Protein AF-A0A932J0G6-F1 (afdb_monomer)

Structure (mmCIF, N/CA/C/O backbone):
data_AF-A0A932J0G6-F1
#
_entry.id   AF-A0A932J0G6-F1
#
loop_
_atom_site.group_PDB
_atom_site.id
_atom_site.type_symbol
_atom_site.label_atom_id
_atom_site.label_alt_id
_atom_site.label_comp_id
_atom_site.label_asym_id
_atom_site.label_entity_id
_atom_site.label_seq_id
_atom_site.pdbx_PDB_ins_code
_atom_site.Cartn_x
_atom_site.Cartn_y
_atom_site.Cartn_z
_atom_site.occupancy
_atom_site.B_iso_or_equiv
_atom_site.auth_seq_id
_atom_site.auth_comp_id
_atom_site.auth_asym_id
_atom_site.auth_atom_id
_atom_site.pdbx_PDB_model_num
ATOM 1 N N . ASN A 1 1 ? 20.865 -21.566 -15.057 1.00 28.52 1 ASN A N 1
ATOM 2 C CA . ASN A 1 1 ? 19.798 -20.639 -15.490 1.00 28.52 1 ASN A CA 1
ATOM 3 C C . ASN A 1 1 ? 19.884 -19.339 -14.712 1.00 28.52 1 ASN A C 1
ATOM 5 O O . ASN A 1 1 ? 19.519 -19.304 -13.548 1.00 28.52 1 ASN A O 1
ATOM 9 N N . SER A 1 2 ? 20.457 -18.295 -15.312 1.00 33.00 2 SER A N 1
ATOM 10 C CA . SER A 1 2 ? 20.460 -16.947 -14.732 1.00 33.00 2 SER A CA 1
ATOM 11 C C . SER A 1 2 ? 19.052 -16.361 -14.805 1.00 33.00 2 SER A C 1
ATOM 13 O O . SER A 1 2 ? 18.468 -16.363 -15.887 1.00 33.00 2 SER A O 1
ATOM 15 N N . LEU A 1 3 ? 18.530 -15.855 -13.687 1.00 34.81 3 LEU A N 1
ATOM 16 C CA . LEU A 1 3 ? 17.245 -15.158 -13.655 1.00 34.81 3 LEU A CA 1
ATOM 17 C C . LEU A 1 3 ? 17.264 -13.967 -14.638 1.00 34.81 3 LEU A C 1
ATOM 19 O O . LEU A 1 3 ? 18.275 -13.257 -14.706 1.00 34.81 3 LEU A O 1
ATOM 23 N N . PRO A 1 4 ? 16.177 -13.727 -15.392 1.00 35.16 4 PRO A N 1
ATOM 24 C CA . PRO A 1 4 ? 16.157 -12.772 -16.501 1.00 35.16 4 PRO A CA 1
ATOM 25 C C . PRO A 1 4 ? 16.355 -11.304 -16.088 1.00 35.16 4 PRO A C 1
ATOM 27 O O . PRO A 1 4 ? 16.581 -10.477 -16.958 1.00 35.16 4 PRO A O 1
ATOM 30 N N . PHE A 1 5 ? 16.329 -10.971 -14.793 1.00 43.34 5 PHE A N 1
ATOM 31 C CA . PHE A 1 5 ? 16.392 -9.600 -14.255 1.00 43.34 5 PHE A CA 1
ATOM 32 C C . PHE A 1 5 ? 17.679 -9.272 -13.478 1.00 43.34 5 PHE A C 1
ATOM 34 O O . PHE A 1 5 ? 17.826 -8.154 -12.991 1.00 43.34 5 PHE A O 1
ATOM 41 N N . ILE A 1 6 ? 18.651 -10.191 -13.389 1.00 39.22 6 ILE A N 1
ATOM 42 C CA . ILE A 1 6 ? 19.925 -9.961 -12.667 1.00 39.22 6 ILE A CA 1
ATOM 43 C C . ILE A 1 6 ? 20.673 -8.711 -13.172 1.00 39.22 6 ILE A C 1
ATOM 45 O O . ILE A 1 6 ? 21.399 -8.074 -12.412 1.00 39.22 6 ILE A O 1
ATOM 49 N N . GLY A 1 7 ? 20.477 -8.331 -14.438 1.00 41.06 7 GLY A N 1
ATOM 50 C CA . GLY A 1 7 ? 21.083 -7.137 -15.028 1.00 41.06 7 GLY A CA 1
ATOM 51 C C . GLY A 1 7 ? 20.452 -5.802 -14.613 1.00 41.06 7 GLY A C 1
ATOM 52 O O . GLY A 1 7 ? 21.099 -4.780 -14.801 1.00 41.06 7 GLY A O 1
ATOM 53 N N . PHE A 1 8 ? 19.234 -5.783 -14.058 1.00 37.06 8 PHE A N 1
ATOM 54 C CA . PHE A 1 8 ? 18.503 -4.538 -13.767 1.00 37.06 8 PHE A CA 1
ATOM 55 C C . PHE A 1 8 ? 18.903 -3.859 -12.451 1.00 37.06 8 PHE A C 1
ATOM 57 O O . PHE A 1 8 ? 18.682 -2.661 -12.309 1.00 37.06 8 PHE A O 1
ATOM 64 N N . PHE A 1 9 ? 19.506 -4.592 -11.508 1.00 43.59 9 PHE A N 1
ATOM 65 C CA . PHE A 1 9 ? 19.738 -4.096 -10.146 1.00 43.59 9 PHE A CA 1
ATOM 66 C C . PHE A 1 9 ? 21.197 -4.155 -9.628 1.00 43.59 9 PHE A C 1
ATOM 68 O O . PHE A 1 9 ? 21.414 -4.604 -8.502 1.00 43.59 9 PHE A O 1
ATOM 75 N N . PRO A 1 10 ? 22.255 -3.716 -10.344 1.00 39.25 10 PRO A N 1
ATOM 76 C CA . PRO A 1 10 ? 23.550 -3.507 -9.691 1.00 39.25 10 PRO A CA 1
ATOM 77 C C . PRO A 1 10 ? 23.538 -2.284 -8.757 1.00 39.25 10 PRO A C 1
ATOM 79 O O . PRO A 1 10 ? 22.791 -1.334 -8.945 1.00 39.25 10 PRO A O 1
ATOM 82 N N . ARG A 1 11 ? 24.413 -2.306 -7.742 1.00 36.72 11 ARG A N 1
ATOM 83 C CA . ARG A 1 11 ? 24.512 -1.371 -6.594 1.00 36.72 11 ARG A CA 1
ATOM 84 C C . ARG A 1 11 ? 24.872 0.091 -6.908 1.00 36.72 11 ARG A C 1
ATOM 86 O O . ARG A 1 11 ? 25.105 0.868 -5.998 1.00 36.72 11 ARG A O 1
ATOM 93 N N . ASN A 1 12 ? 24.941 0.438 -8.175 1.00 35.28 12 ASN A N 1
ATOM 94 C CA . ASN A 1 12 ? 25.208 1.757 -8.726 1.00 35.28 12 ASN A CA 1
ATOM 95 C C . ASN A 1 12 ? 24.360 1.816 -10.008 1.00 35.28 12 ASN A C 1
ATOM 97 O O . ASN A 1 12 ? 23.960 0.762 -10.491 1.00 35.28 12 ASN A O 1
ATOM 101 N N . LEU A 1 13 ? 24.120 2.979 -10.614 1.00 36.94 13 LEU A N 1
ATOM 102 C CA . LEU A 1 13 ? 23.586 3.113 -11.988 1.00 36.94 13 LEU A CA 1
ATOM 103 C C . LEU A 1 13 ? 24.550 2.508 -13.046 1.00 36.94 13 LEU A C 1
ATOM 105 O O . LEU A 1 13 ? 24.909 3.119 -14.047 1.00 36.94 13 LEU A O 1
ATOM 109 N N . VAL A 1 14 ? 25.049 1.303 -12.794 1.00 37.59 14 VAL A N 1
ATOM 110 C CA . VAL A 1 14 ? 25.924 0.509 -13.627 1.00 37.59 14 VAL A CA 1
ATOM 111 C C . VAL A 1 14 ? 24.996 -0.341 -14.466 1.00 37.59 14 VAL A C 1
ATOM 113 O O . VAL A 1 14 ? 24.454 -1.350 -14.023 1.00 37.59 14 VAL A O 1
ATOM 116 N N . ARG A 1 15 ? 24.810 0.183 -15.673 1.00 48.34 15 ARG A N 1
ATOM 117 C CA . ARG A 1 15 ? 24.432 -0.469 -16.924 1.00 48.34 15 ARG A CA 1
ATOM 118 C C . ARG A 1 15 ? 24.410 -2.006 -16.819 1.00 48.34 15 ARG A C 1
ATOM 120 O O . ARG A 1 15 ? 25.432 -2.587 -16.433 1.00 48.34 15 ARG A O 1
ATOM 127 N N . PRO A 1 16 ? 23.299 -2.674 -17.182 1.00 45.44 16 PRO A N 1
ATOM 128 C CA . PRO A 1 16 ? 23.238 -4.128 -17.267 1.00 45.44 16 PRO A CA 1
ATOM 129 C C . PRO A 1 16 ? 24.394 -4.644 -18.128 1.00 45.44 16 PRO A C 1
ATOM 131 O O . PRO A 1 16 ? 24.383 -4.506 -19.350 1.00 45.44 16 PRO A O 1
ATOM 134 N N . LYS A 1 17 ? 25.423 -5.231 -17.507 1.00 43.84 17 LYS A N 1
ATOM 135 C CA . LYS A 1 17 ? 26.553 -5.775 -18.261 1.00 43.84 17 LYS A CA 1
ATOM 136 C C . LYS A 1 17 ? 26.066 -6.944 -19.126 1.00 43.84 17 LYS A C 1
ATOM 138 O O . LYS A 1 17 ? 25.720 -8.012 -18.628 1.00 43.84 17 LYS A O 1
ATOM 143 N N . HIS A 1 18 ? 26.091 -6.717 -20.436 1.00 43.53 18 HIS A N 1
ATOM 144 C CA . HIS A 1 18 ? 26.182 -7.704 -21.518 1.00 43.53 18 HIS A CA 1
ATOM 145 C C . HIS A 1 18 ? 25.000 -8.616 -21.861 1.00 43.53 18 HIS A C 1
ATOM 147 O O . HIS A 1 18 ? 25.147 -9.435 -22.767 1.00 43.53 18 HIS A O 1
ATOM 153 N N . LYS A 1 19 ? 23.805 -8.459 -21.288 1.00 44.91 19 LYS A N 1
ATOM 154 C CA . LYS A 1 19 ? 22.601 -9.068 -21.880 1.00 44.91 19 LYS A CA 1
ATOM 155 C C . LYS A 1 19 ? 21.432 -8.109 -21.772 1.00 44.91 19 LYS A C 1
ATOM 157 O O . LYS A 1 19 ? 21.163 -7.594 -20.692 1.00 44.91 19 LYS A O 1
ATOM 162 N N . LEU A 1 20 ? 20.735 -7.909 -22.891 1.00 49.09 20 LEU A N 1
ATOM 163 C CA . LEU A 1 20 ? 19.384 -7.349 -22.945 1.00 49.09 20 LEU A CA 1
ATOM 164 C C . LEU A 1 20 ? 18.459 -8.281 -22.153 1.00 49.09 20 LEU A C 1
ATOM 166 O O . LEU A 1 20 ? 17.754 -9.114 -22.718 1.00 49.09 20 LEU A O 1
ATOM 170 N N . ALA A 1 21 ? 18.535 -8.196 -20.832 1.00 53.19 21 ALA A N 1
ATOM 171 C CA . ALA A 1 21 ? 17.523 -8.702 -19.939 1.00 53.19 21 ALA A CA 1
ATOM 172 C C . ALA A 1 21 ? 16.215 -8.036 -20.372 1.00 53.19 21 ALA A C 1
ATOM 174 O O . ALA A 1 21 ? 16.081 -6.816 -20.299 1.00 53.19 21 ALA A O 1
ATOM 175 N N . LYS A 1 22 ? 15.297 -8.824 -20.928 1.00 64.62 22 LYS A N 1
ATOM 176 C CA . LYS A 1 22 ? 13.933 -8.386 -21.200 1.00 64.62 22 LYS A CA 1
ATOM 177 C C . LYS A 1 22 ? 13.084 -8.929 -20.069 1.00 64.62 22 LYS A C 1
ATOM 179 O O . LYS A 1 22 ? 13.020 -10.143 -19.886 1.00 64.62 22 LYS A O 1
ATOM 184 N N . ILE A 1 23 ? 12.465 -8.039 -19.308 1.00 67.44 23 ILE A N 1
ATOM 185 C CA . ILE A 1 23 ? 11.436 -8.429 -18.350 1.00 67.44 23 ILE A CA 1
ATOM 186 C C . ILE A 1 23 ? 10.131 -8.446 -19.133 1.00 67.44 23 ILE A C 1
ATOM 188 O O . ILE A 1 23 ? 9.794 -7.443 -19.756 1.00 67.44 23 ILE A O 1
ATOM 192 N N . SER A 1 24 ? 9.441 -9.582 -19.142 1.00 64.19 24 SER A N 1
ATOM 193 C CA . SER A 1 24 ? 8.114 -9.695 -19.749 1.00 64.19 24 SER A CA 1
ATOM 194 C C . SER A 1 24 ? 7.089 -9.900 -18.638 1.00 64.19 24 SER A C 1
ATOM 196 O O . SER A 1 24 ? 7.293 -10.764 -17.789 1.00 64.19 24 SER A O 1
ATOM 198 N N . ILE A 1 25 ? 6.040 -9.083 -18.620 1.00 65.00 25 ILE A N 1
ATOM 199 C CA . ILE A 1 25 ? 4.984 -9.051 -17.601 1.00 65.00 25 ILE A CA 1
ATOM 200 C C . ILE A 1 25 ? 3.643 -9.233 -18.317 1.00 65.00 25 ILE A C 1
ATOM 202 O O . ILE A 1 25 ? 3.405 -8.572 -19.325 1.00 65.00 25 ILE A O 1
ATOM 206 N N . GLY A 1 26 ? 2.784 -10.117 -17.812 1.00 60.34 26 GLY A N 1
ATOM 207 C CA . GLY A 1 26 ? 1.487 -10.458 -18.409 1.00 60.34 26 GLY A CA 1
ATOM 208 C C . GLY A 1 26 ? 1.362 -11.950 -18.723 1.00 60.34 26 GLY A C 1
ATOM 209 O O . GLY A 1 26 ? 2.325 -12.707 -18.574 1.00 60.34 26 GLY A O 1
ATOM 210 N N . GLU A 1 27 ? 0.173 -12.371 -19.145 1.00 55.06 27 GLU A N 1
ATOM 211 C CA . GLU A 1 27 ? -0.115 -13.768 -19.474 1.00 55.06 27 GLU A CA 1
ATOM 212 C C . GLU A 1 27 ? 0.748 -14.264 -20.642 1.00 55.06 27 GLU A C 1
ATOM 214 O O . GLU A 1 27 ? 0.841 -13.630 -21.694 1.00 55.06 27 GLU A O 1
ATOM 219 N N . ILE A 1 28 ? 1.371 -15.433 -20.467 1.00 55.59 28 ILE A N 1
ATOM 220 C CA . ILE A 1 28 ? 2.235 -16.057 -21.484 1.00 55.59 28 ILE A CA 1
ATOM 221 C C . ILE A 1 28 ? 1.424 -16.413 -22.741 1.00 55.59 28 ILE A C 1
ATOM 223 O O . ILE A 1 28 ? 1.936 -16.323 -23.857 1.00 55.59 28 ILE A O 1
ATOM 227 N N . GLU A 1 29 ? 0.156 -16.779 -22.554 1.00 53.62 29 GLU A N 1
ATOM 228 C CA . GLU A 1 29 ? -0.755 -17.218 -23.613 1.00 53.62 29 GLU A CA 1
ATOM 229 C C . GLU A 1 29 ? -1.437 -16.055 -24.352 1.00 53.62 29 GLU A C 1
ATOM 231 O O . GLU A 1 29 ? -2.013 -16.260 -25.421 1.00 53.62 29 GLU A O 1
ATOM 236 N N . MET A 1 30 ? -1.306 -14.816 -23.855 1.00 57.38 30 MET A N 1
ATOM 237 C CA . MET A 1 30 ? -1.834 -13.610 -24.500 1.00 57.38 30 MET A CA 1
ATOM 238 C C . MET A 1 30 ? -0.716 -12.609 -24.843 1.00 57.38 30 MET A C 1
ATOM 240 O O . MET A 1 30 ? -0.582 -11.565 -24.208 1.00 57.38 30 MET A O 1
ATOM 244 N N . PRO A 1 31 ? 0.060 -12.837 -25.922 1.00 58.03 31 PRO A N 1
ATOM 245 C CA . PRO A 1 31 ? 1.195 -11.979 -26.287 1.00 58.03 31 PRO A CA 1
ATOM 246 C C . PRO A 1 31 ? 0.824 -10.499 -26.457 1.00 58.03 31 PRO A C 1
ATOM 248 O O . PRO A 1 31 ? 1.605 -9.601 -26.154 1.00 58.03 31 PRO A O 1
ATOM 251 N N . LYS A 1 32 ? -0.414 -10.228 -26.892 1.00 58.81 32 LYS A N 1
ATOM 252 C CA . LYS A 1 32 ? -0.923 -8.869 -27.128 1.00 58.81 32 LYS A CA 1
ATOM 253 C C . LYS A 1 32 ? -1.072 -8.037 -25.847 1.00 58.81 32 LYS A C 1
ATOM 255 O O . LYS A 1 32 ? -1.064 -6.812 -25.942 1.00 58.81 32 LYS A O 1
ATOM 260 N N . THR A 1 33 ? -1.193 -8.671 -24.680 1.00 59.66 33 THR A N 1
ATOM 261 C CA . THR A 1 33 ? -1.267 -7.998 -23.370 1.00 59.66 33 THR A CA 1
ATOM 262 C C . THR A 1 33 ? 0.084 -7.982 -22.652 1.00 59.66 33 THR A C 1
ATOM 264 O O . THR A 1 33 ? 0.219 -7.357 -21.602 1.00 59.66 33 THR A O 1
ATOM 267 N N . GLN A 1 34 ? 1.107 -8.616 -23.235 1.00 65.44 34 GLN A N 1
ATOM 268 C CA . GLN A 1 34 ? 2.419 -8.737 -22.624 1.00 65.44 34 GLN A CA 1
ATOM 269 C C . GLN A 1 34 ? 3.198 -7.416 -22.709 1.00 65.44 34 GLN A C 1
ATOM 271 O O . GLN A 1 34 ? 3.513 -6.902 -23.786 1.00 65.44 34 GLN A O 1
ATOM 276 N N . LEU A 1 35 ? 3.563 -6.889 -21.544 1.00 68.62 35 LEU A N 1
ATOM 277 C CA . LEU A 1 35 ? 4.465 -5.759 -21.384 1.00 68.62 35 LEU A CA 1
ATOM 278 C C . LEU A 1 35 ? 5.907 -6.250 -21.378 1.00 68.62 35 LEU A C 1
ATOM 280 O O . LEU A 1 35 ? 6.255 -7.181 -20.657 1.00 68.62 35 LEU A O 1
ATOM 284 N N . ARG A 1 36 ? 6.775 -5.596 -22.146 1.00 73.75 36 ARG A N 1
ATOM 285 C CA . ARG A 1 36 ? 8.215 -5.848 -22.164 1.00 73.75 36 ARG A CA 1
ATOM 286 C C . ARG A 1 36 ? 8.970 -4.614 -21.709 1.00 73.75 36 ARG A C 1
ATOM 288 O O . ARG A 1 36 ? 8.869 -3.557 -22.328 1.00 73.75 36 ARG A O 1
ATOM 295 N N . ILE A 1 37 ? 9.769 -4.778 -20.662 1.00 78.75 37 ILE A N 1
ATOM 296 C CA . ILE A 1 37 ? 10.692 -3.769 -20.152 1.00 78.75 37 ILE A CA 1
ATOM 297 C C . ILE A 1 37 ? 12.101 -4.183 -20.557 1.00 78.75 37 ILE A C 1
ATOM 299 O O . ILE A 1 37 ? 12.561 -5.283 -20.237 1.00 78.75 37 ILE A O 1
ATOM 303 N N . GLN A 1 38 ? 12.793 -3.304 -21.272 1.00 78.38 38 GLN A N 1
ATOM 304 C CA . GLN A 1 38 ? 14.161 -3.538 -21.716 1.00 78.38 38 GLN A CA 1
ATOM 305 C C . GLN A 1 38 ? 15.017 -2.296 -21.500 1.00 78.38 38 GLN A C 1
ATOM 307 O O . GLN A 1 38 ? 14.611 -1.177 -21.806 1.00 78.38 38 GLN A O 1
ATOM 312 N N . PHE A 1 39 ? 16.227 -2.499 -20.996 1.00 79.88 39 PHE A N 1
ATOM 313 C CA . PHE A 1 39 ? 17.233 -1.448 -20.973 1.00 79.88 39 PHE A CA 1
ATOM 314 C C . PHE A 1 39 ? 17.783 -1.208 -22.386 1.00 79.88 39 PHE A C 1
ATOM 316 O O . PHE A 1 39 ? 18.032 -2.163 -23.125 1.00 79.88 39 PHE A O 1
ATOM 323 N N . GLY A 1 40 ? 18.015 0.052 -22.748 1.00 80.50 40 GLY A N 1
ATOM 324 C CA . GLY A 1 40 ? 18.698 0.412 -23.988 1.00 80.50 40 GLY A CA 1
ATOM 325 C C . GLY A 1 40 ? 19.154 1.869 -24.016 1.00 80.50 40 GLY A C 1
ATOM 326 O O . GLY A 1 40 ? 18.923 2.630 -23.077 1.00 80.50 40 GLY A O 1
ATOM 327 N N . MET A 1 41 ? 19.811 2.247 -25.108 1.00 82.56 41 MET A N 1
ATOM 328 C CA . MET A 1 41 ? 20.296 3.605 -25.351 1.00 82.56 41 MET A CA 1
ATOM 329 C C . MET A 1 41 ? 19.348 4.298 -26.330 1.00 82.56 41 MET A C 1
ATOM 331 O O . MET A 1 41 ? 19.247 3.891 -27.483 1.00 82.56 41 MET A O 1
ATOM 335 N N . LEU A 1 42 ? 18.605 5.307 -25.883 1.00 85.19 42 LEU A N 1
ATOM 336 C CA . LEU A 1 42 ? 17.685 6.050 -26.739 1.00 85.19 42 LEU A CA 1
ATOM 337 C C . LEU A 1 42 ? 18.444 7.150 -27.474 1.00 85.19 42 LEU A C 1
ATOM 339 O O . LEU A 1 42 ? 18.850 8.123 -26.844 1.00 85.19 42 LEU A O 1
ATOM 343 N N . LEU A 1 43 ? 18.609 6.993 -28.785 1.00 85.88 43 LEU A N 1
ATOM 344 C CA . LEU A 1 43 ? 19.079 8.044 -29.680 1.00 85.88 43 LEU A CA 1
ATOM 345 C C . LEU A 1 43 ? 17.889 8.918 -30.090 1.00 85.88 43 LEU A C 1
ATOM 347 O O . LEU A 1 43 ? 16.862 8.399 -30.542 1.00 85.88 43 LEU A O 1
ATOM 351 N N . THR A 1 44 ? 18.044 10.229 -29.938 1.00 84.25 44 THR A N 1
ATOM 352 C CA . THR A 1 44 ? 17.068 11.237 -30.356 1.00 84.25 44 THR A CA 1
ATOM 353 C C . THR A 1 44 ? 17.639 12.024 -31.532 1.00 84.25 44 THR A C 1
ATOM 355 O O . THR A 1 44 ? 18.679 12.659 -31.402 1.00 84.25 44 THR A O 1
ATOM 358 N N . GLU A 1 45 ? 16.974 11.955 -32.684 1.00 83.06 45 GLU A N 1
ATOM 359 C CA . GLU A 1 45 ? 17.373 12.630 -33.922 1.00 83.06 45 GLU A CA 1
ATOM 360 C C . GLU A 1 45 ? 16.314 13.676 -34.274 1.00 83.06 45 GLU A C 1
ATOM 362 O O . GLU A 1 45 ? 15.128 13.355 -34.407 1.00 83.06 45 GLU A O 1
ATOM 367 N N . GLU A 1 46 ? 16.728 14.930 -34.417 1.00 80.50 46 GLU A N 1
ATOM 368 C CA . GLU A 1 46 ? 15.881 15.984 -34.968 1.00 80.50 46 GLU A CA 1
ATOM 369 C C . GLU A 1 46 ? 16.001 15.965 -36.489 1.00 80.50 46 GLU A C 1
ATOM 371 O O . GLU A 1 46 ? 17.103 15.901 -37.034 1.00 80.50 46 GLU A O 1
ATOM 376 N N . PHE A 1 47 ? 14.869 16.004 -37.184 1.00 75.06 47 PHE A N 1
ATOM 377 C CA . PHE A 1 47 ? 14.850 16.164 -38.631 1.00 75.06 47 PHE A CA 1
ATOM 378 C C . PHE A 1 47 ? 14.087 17.431 -38.998 1.00 75.06 47 PHE A C 1
ATOM 380 O O . PHE A 1 47 ? 13.009 17.710 -38.467 1.00 75.06 47 PHE A O 1
ATOM 387 N N . ALA A 1 48 ? 14.667 18.201 -39.916 1.00 61.50 48 ALA A N 1
ATOM 388 C CA . ALA A 1 48 ? 13.987 19.322 -40.540 1.00 61.50 48 ALA A CA 1
ATOM 389 C C . ALA A 1 48 ? 12.967 18.783 -41.553 1.00 61.50 48 ALA A C 1
ATOM 391 O O . ALA A 1 48 ? 13.277 17.864 -42.313 1.00 61.50 48 ALA A O 1
ATOM 392 N N . GLY A 1 49 ? 11.751 19.330 -41.543 1.00 60.00 49 GLY A N 1
ATOM 393 C CA . GLY A 1 49 ? 10.747 19.019 -42.558 1.00 60.00 49 GLY A CA 1
ATOM 394 C C . GLY A 1 49 ? 11.221 19.465 -43.942 1.00 60.00 49 GLY A C 1
ATOM 395 O O . GLY A 1 49 ? 11.808 20.542 -44.079 1.00 60.00 49 GLY A O 1
ATOM 396 N N . ASP A 1 50 ? 10.976 18.641 -44.962 1.00 56.97 50 ASP A N 1
ATOM 397 C CA . ASP A 1 50 ? 11.313 18.988 -46.342 1.00 56.97 50 ASP A CA 1
ATOM 398 C C . ASP A 1 50 ? 10.483 20.189 -46.821 1.00 56.97 50 ASP A C 1
ATOM 400 O O . ASP A 1 50 ? 9.308 20.353 -46.479 1.00 56.97 50 ASP A O 1
ATOM 404 N N . GLY A 1 51 ? 11.137 21.065 -47.584 1.00 57.94 51 GLY A N 1
ATOM 405 C CA . GLY A 1 51 ? 10.700 22.425 -47.890 1.00 57.94 51 GLY A CA 1
ATOM 406 C C . GLY A 1 51 ? 9.290 22.551 -48.472 1.00 57.94 51 GLY A C 1
ATOM 407 O O . GLY A 1 51 ? 9.095 22.490 -49.679 1.00 57.94 51 GLY A O 1
ATOM 408 N N . SER A 1 52 ? 8.324 22.832 -47.601 1.00 54.66 52 SER A N 1
ATOM 409 C CA . SER A 1 52 ? 7.106 23.608 -47.895 1.00 54.66 52 SER A CA 1
ATOM 410 C C . SER A 1 52 ? 6.408 24.102 -46.623 1.00 54.66 52 SER A C 1
ATOM 412 O O . SER A 1 52 ? 5.639 25.055 -46.695 1.00 54.66 52 SER A O 1
ATOM 414 N N . ASP A 1 53 ? 6.745 23.550 -45.451 1.00 50.81 53 ASP A N 1
ATOM 415 C CA . ASP A 1 53 ? 6.154 23.969 -44.181 1.00 50.81 53 ASP A CA 1
ATOM 416 C C . ASP A 1 53 ? 7.201 23.938 -43.050 1.00 50.81 53 ASP A C 1
ATOM 418 O O . ASP A 1 53 ? 7.543 22.890 -42.498 1.00 50.81 53 ASP A O 1
ATOM 422 N N . LYS A 1 54 ? 7.778 25.105 -42.720 1.00 51.44 54 LYS A N 1
ATOM 423 C CA . LYS A 1 54 ? 8.897 25.245 -41.758 1.00 51.44 54 LYS A CA 1
ATOM 424 C C . LYS A 1 54 ? 8.541 24.846 -40.313 1.00 51.44 54 LYS A C 1
ATOM 426 O O . LYS A 1 54 ? 9.430 24.825 -39.467 1.00 51.44 54 LYS A O 1
ATOM 431 N N . ASN A 1 55 ? 7.279 24.509 -40.035 1.00 53.31 55 ASN A N 1
ATOM 432 C CA . ASN A 1 55 ? 6.788 24.108 -38.714 1.00 53.31 55 ASN A CA 1
ATOM 433 C C . ASN A 1 55 ? 6.709 22.582 -38.493 1.00 53.31 55 ASN A C 1
ATOM 435 O O . ASN A 1 55 ? 6.333 22.153 -37.406 1.00 53.31 55 ASN A O 1
ATOM 439 N N . LEU A 1 56 ? 7.087 21.753 -39.474 1.00 52.47 56 LEU A N 1
ATOM 440 C CA . LEU A 1 56 ? 7.059 20.281 -39.387 1.00 52.47 56 LEU A CA 1
ATOM 441 C C . LEU A 1 56 ? 8.437 19.662 -39.072 1.00 52.47 56 LEU A C 1
ATOM 443 O O . LEU A 1 56 ? 8.795 18.602 -39.581 1.00 52.47 56 LEU A O 1
ATOM 447 N N . GLY A 1 57 ? 9.227 20.320 -38.219 1.00 56.44 57 GLY A N 1
ATOM 448 C CA . GLY A 1 57 ? 10.382 19.680 -37.587 1.00 56.44 57 GLY A CA 1
ATOM 449 C C . GLY A 1 57 ? 9.909 18.591 -36.622 1.00 56.44 57 GLY A C 1
ATOM 450 O O . GLY A 1 57 ? 9.031 18.834 -35.794 1.00 56.44 57 GLY A O 1
ATOM 451 N N . GLY A 1 58 ? 10.452 17.382 -36.741 1.00 66.38 58 GLY A N 1
ATOM 452 C CA . GLY A 1 58 ? 10.051 16.244 -35.919 1.00 66.38 58 GLY A CA 1
ATOM 453 C C . GLY A 1 58 ? 11.219 15.642 -35.151 1.00 66.38 58 GLY A C 1
ATOM 454 O O . GLY A 1 58 ? 12.380 15.745 -35.543 1.00 66.38 58 GLY A O 1
ATOM 455 N N . THR A 1 59 ? 10.902 14.974 -34.045 1.00 72.50 59 THR A N 1
ATOM 456 C CA . THR A 1 59 ? 11.880 14.216 -33.265 1.00 72.50 59 THR A CA 1
ATOM 457 C C . THR A 1 59 ? 11.674 12.726 -33.508 1.00 72.50 59 THR A C 1
ATOM 459 O O . THR A 1 59 ? 10.639 12.166 -33.142 1.00 72.50 59 THR A O 1
ATOM 462 N N . LYS A 1 60 ? 12.669 12.055 -34.088 1.00 79.88 60 LYS A N 1
ATOM 463 C CA . LYS A 1 60 ? 12.695 10.598 -34.225 1.00 79.88 60 LYS A CA 1
ATOM 464 C C . LYS A 1 60 ? 13.474 9.995 -33.063 1.00 79.88 60 LYS A C 1
ATOM 466 O O . LYS A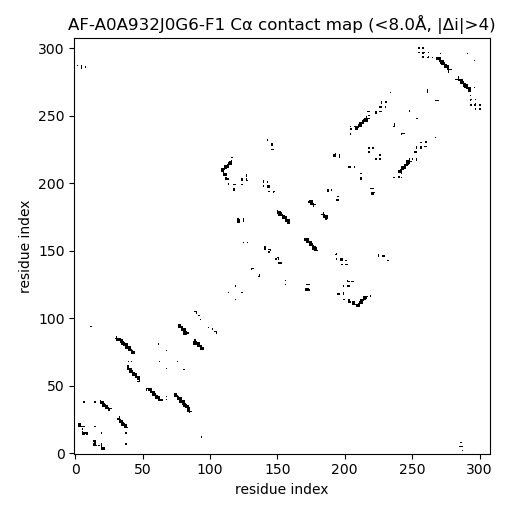 1 60 ? 14.565 10.443 -32.731 1.00 79.88 60 LYS A O 1
ATOM 471 N N . ARG A 1 61 ? 12.911 8.967 -32.428 1.00 82.38 61 ARG A N 1
ATOM 472 C CA . ARG A 1 61 ? 13.546 8.260 -31.309 1.00 82.38 61 ARG A CA 1
ATOM 473 C C . ARG A 1 61 ? 13.818 6.817 -31.703 1.00 82.38 61 ARG A C 1
ATOM 475 O O . ARG A 1 61 ? 12.915 6.135 -32.185 1.00 82.38 61 ARG A O 1
ATOM 482 N N . ARG A 1 62 ? 15.044 6.343 -31.486 1.00 83.81 62 ARG A N 1
ATOM 483 C CA . ARG A 1 62 ? 15.456 4.965 -31.780 1.00 83.81 62 ARG A CA 1
ATOM 484 C C . ARG A 1 62 ? 16.158 4.356 -30.577 1.00 83.81 62 ARG A C 1
ATOM 486 O O . ARG A 1 62 ? 17.142 4.898 -30.087 1.00 83.81 62 ARG A O 1
ATOM 493 N N . LEU A 1 63 ? 15.661 3.210 -30.119 1.00 82.06 63 LEU A N 1
ATOM 494 C CA . LEU A 1 63 ? 16.314 2.441 -29.065 1.00 82.06 63 LEU A CA 1
ATOM 495 C C . LEU A 1 63 ? 17.436 1.584 -29.662 1.00 82.06 63 LEU A C 1
ATOM 497 O O . LEU A 1 63 ? 17.180 0.745 -30.525 1.00 82.06 63 LEU A O 1
ATOM 501 N N . LEU A 1 64 ? 18.654 1.791 -29.179 1.00 82.38 64 LEU A N 1
ATOM 502 C CA . LEU A 1 64 ? 19.880 1.125 -29.603 1.00 82.38 64 LEU A CA 1
ATOM 503 C C . LEU A 1 64 ? 20.406 0.191 -28.513 1.00 82.38 64 LEU A C 1
ATOM 505 O O . LEU A 1 64 ? 20.186 0.404 -27.313 1.00 82.38 64 LEU A O 1
ATOM 509 N N . LYS A 1 65 ? 21.168 -0.823 -28.927 1.00 79.62 65 LYS A N 1
ATOM 510 C CA . LYS A 1 65 ? 22.058 -1.546 -28.010 1.00 79.62 65 LYS A CA 1
ATOM 511 C C . LYS A 1 65 ? 23.238 -0.661 -27.619 1.00 79.62 65 LYS A C 1
ATOM 513 O O . LYS A 1 65 ? 23.622 0.237 -28.361 1.00 79.62 65 LYS A O 1
ATOM 518 N N . GLU A 1 66 ? 23.874 -0.962 -26.491 1.00 74.19 66 GLU A N 1
ATOM 519 C CA . GLU A 1 66 ? 25.038 -0.194 -26.023 1.00 74.19 66 GLU A CA 1
ATOM 520 C C . GLU A 1 66 ? 26.182 -0.176 -27.055 1.00 74.19 66 GLU A C 1
ATOM 522 O O . GLU A 1 66 ? 26.693 0.889 -27.374 1.00 74.19 66 GLU A O 1
ATOM 527 N N . SER A 1 67 ? 26.476 -1.312 -27.696 1.00 78.56 67 SER A N 1
ATOM 528 C CA . SER A 1 67 ? 27.477 -1.404 -28.772 1.00 78.56 67 SER A CA 1
ATOM 529 C C . SER A 1 67 ? 27.083 -0.682 -30.069 1.00 78.56 67 SER A C 1
ATOM 531 O O . SER A 1 67 ? 27.916 -0.435 -30.931 1.00 78.56 67 SER A O 1
ATOM 533 N N . GLU A 1 68 ? 25.793 -0.413 -30.276 1.00 80.81 68 GLU A N 1
ATOM 534 C CA . GLU A 1 68 ? 25.308 0.332 -31.446 1.00 80.81 68 GLU A CA 1
ATOM 535 C C . GLU A 1 68 ? 25.355 1.840 -31.193 1.00 80.81 68 GLU A C 1
ATOM 537 O O . GLU A 1 68 ? 25.558 2.600 -32.136 1.00 80.81 68 GLU A O 1
ATOM 542 N N . ALA A 1 69 ? 25.219 2.265 -29.933 1.00 78.19 69 ALA A N 1
ATOM 543 C CA . ALA A 1 69 ? 25.340 3.662 -29.527 1.00 78.19 69 ALA A CA 1
ATOM 544 C C . ALA A 1 69 ? 26.751 4.226 -29.769 1.00 78.19 69 ALA A C 1
ATOM 546 O O . ALA A 1 69 ? 26.878 5.395 -30.112 1.00 78.19 69 ALA A O 1
ATOM 547 N N . GLU A 1 70 ? 27.796 3.394 -29.687 1.00 81.50 70 GLU A N 1
ATOM 548 C CA . GLU A 1 70 ? 29.184 3.784 -29.998 1.00 81.50 70 GLU A CA 1
ATOM 549 C C . GLU A 1 70 ? 29.361 4.323 -31.430 1.00 81.50 70 GLU A C 1
ATOM 551 O O . GLU A 1 70 ? 30.299 5.067 -31.700 1.00 81.50 70 GLU A O 1
ATOM 556 N N . LYS A 1 71 ? 28.443 3.995 -32.350 1.00 84.81 71 LYS A N 1
ATOM 557 C CA . LYS A 1 71 ? 28.465 4.472 -33.744 1.00 84.81 71 LYS A CA 1
ATOM 558 C C . LYS A 1 71 ? 27.928 5.898 -33.919 1.00 84.81 71 LYS A C 1
ATOM 560 O O . LYS A 1 71 ? 27.960 6.412 -35.031 1.00 84.81 71 LYS A O 1
ATOM 565 N N . PHE A 1 72 ? 27.418 6.515 -32.855 1.00 82.44 72 PHE A N 1
ATOM 566 C CA . PHE A 1 72 ? 26.792 7.838 -32.868 1.00 82.44 72 PHE A CA 1
ATOM 567 C C . PHE A 1 72 ? 27.420 8.736 -31.782 1.00 82.44 72 PHE A C 1
ATOM 569 O O . PHE A 1 72 ? 26.731 9.121 -30.840 1.00 82.44 72 PHE A O 1
ATOM 576 N N . PRO A 1 73 ? 28.723 9.060 -31.872 1.00 74.69 73 PRO A N 1
ATOM 577 C CA . PRO A 1 73 ? 29.441 9.779 -30.813 1.00 74.69 73 PRO A CA 1
ATOM 578 C C . PRO A 1 73 ? 28.857 11.169 -30.505 1.00 74.69 73 PRO A C 1
ATOM 580 O O . PRO A 1 73 ? 28.886 11.586 -29.350 1.00 74.69 73 PRO A O 1
ATOM 583 N N . ASP A 1 74 ? 28.272 11.833 -31.507 1.00 80.62 74 ASP A N 1
ATOM 584 C CA . ASP A 1 74 ? 27.714 13.189 -31.396 1.00 80.62 74 ASP A CA 1
ATOM 585 C C . ASP A 1 74 ? 26.175 13.219 -31.261 1.00 80.62 74 ASP A C 1
ATOM 587 O O . ASP A 1 74 ? 25.562 14.285 -31.298 1.00 80.62 74 ASP A O 1
ATOM 591 N N . GLY A 1 75 ? 25.517 12.059 -31.140 1.00 79.25 75 GLY A N 1
ATOM 592 C CA . GLY A 1 75 ? 24.057 11.984 -31.005 1.00 79.25 75 GLY A CA 1
ATOM 593 C C . GLY A 1 75 ? 23.564 12.278 -29.580 1.00 79.25 75 GLY A C 1
ATOM 594 O O . GLY A 1 75 ? 24.244 11.951 -28.607 1.00 79.25 75 GLY A O 1
ATOM 595 N N . ASP A 1 76 ? 22.340 12.809 -29.422 1.00 84.44 76 ASP A N 1
ATOM 596 C CA . ASP A 1 76 ? 21.678 12.863 -28.102 1.00 84.44 76 ASP A CA 1
ATOM 597 C C . ASP A 1 76 ? 21.236 11.450 -27.703 1.00 84.44 76 ASP A C 1
ATOM 599 O O . ASP A 1 76 ? 20.152 10.975 -28.063 1.00 84.44 76 ASP A O 1
ATOM 603 N N . ILE A 1 77 ? 22.127 10.756 -26.994 1.00 83.31 77 ILE A N 1
ATOM 604 C CA . ILE A 1 77 ? 21.940 9.380 -26.548 1.00 83.31 77 ILE A CA 1
ATOM 605 C C . ILE A 1 77 ? 21.790 9.345 -25.036 1.00 83.31 77 ILE A C 1
ATOM 607 O O . ILE A 1 77 ? 22.676 9.765 -24.288 1.00 83.31 77 ILE A O 1
ATOM 611 N N . ARG A 1 78 ? 20.692 8.751 -24.562 1.00 81.38 78 ARG A N 1
ATOM 612 C CA . ARG A 1 78 ? 20.420 8.619 -23.125 1.00 81.38 78 ARG A CA 1
ATOM 613 C C . ARG A 1 78 ? 20.099 7.179 -22.738 1.00 81.38 78 ARG A C 1
ATOM 615 O O . ARG A 1 78 ? 19.365 6.511 -23.465 1.00 81.38 78 ARG A O 1
ATOM 622 N N . PRO A 1 79 ? 20.598 6.683 -21.592 1.00 78.06 79 PRO A N 1
ATOM 623 C CA . PRO A 1 79 ? 20.179 5.390 -21.071 1.00 78.06 79 PRO A CA 1
ATOM 624 C C . PRO A 1 79 ? 18.712 5.456 -20.635 1.00 78.06 79 PRO A C 1
ATOM 626 O O . PRO A 1 79 ? 18.318 6.367 -19.898 1.00 78.06 79 PRO A O 1
ATOM 629 N N . VAL A 1 80 ? 17.915 4.484 -21.073 1.00 75.88 80 VAL A N 1
ATOM 630 C CA . VAL A 1 80 ? 16.487 4.397 -20.752 1.00 75.88 80 VAL A CA 1
ATOM 631 C C . VAL A 1 80 ? 16.058 2.971 -20.410 1.00 75.88 80 VAL A C 1
ATOM 633 O O . VAL A 1 80 ? 16.668 1.996 -20.856 1.00 75.88 80 VAL A O 1
ATOM 636 N N . LEU A 1 81 ? 14.953 2.848 -19.676 1.00 77.94 81 LEU A N 1
ATOM 637 C CA . LEU A 1 81 ? 14.110 1.656 -19.702 1.00 77.94 81 LEU A CA 1
ATOM 638 C C . LEU A 1 81 ? 12.988 1.884 -20.710 1.00 77.94 81 LEU A C 1
ATOM 640 O O . LEU A 1 81 ? 12.148 2.760 -20.524 1.00 77.94 81 LEU A O 1
ATOM 644 N N . ALA A 1 82 ? 12.990 1.110 -21.786 1.00 77.12 82 ALA A N 1
ATOM 645 C CA . ALA A 1 82 ? 11.926 1.113 -22.773 1.00 77.12 82 ALA A CA 1
ATOM 646 C C . ALA A 1 82 ? 10.834 0.130 -22.354 1.00 77.12 82 ALA A C 1
ATOM 648 O O . ALA A 1 82 ? 11.112 -1.055 -22.153 1.00 77.12 82 ALA A O 1
ATOM 649 N N . ILE A 1 83 ? 9.605 0.627 -22.264 1.00 78.31 83 ILE A N 1
ATOM 650 C CA . ILE A 1 83 ? 8.399 -0.144 -21.981 1.00 78.31 83 ILE A CA 1
ATOM 651 C C . ILE A 1 83 ? 7.630 -0.277 -23.293 1.00 78.31 83 ILE A C 1
ATOM 653 O O . ILE A 1 83 ? 7.304 0.718 -23.943 1.00 78.31 83 ILE A O 1
ATOM 657 N N . ARG A 1 84 ? 7.369 -1.512 -23.713 1.00 74.44 84 ARG A N 1
ATOM 658 C CA . ARG A 1 84 ? 6.716 -1.832 -24.988 1.00 74.44 84 ARG A CA 1
ATOM 659 C C . ARG A 1 84 ? 5.621 -2.861 -24.764 1.00 74.44 84 ARG A C 1
ATOM 661 O O . ARG A 1 84 ? 5.793 -3.734 -23.920 1.00 74.44 84 ARG A O 1
ATOM 668 N N . ASN A 1 85 ? 4.552 -2.812 -25.547 1.00 68.81 85 ASN A N 1
ATOM 669 C CA . ASN A 1 85 ? 3.760 -4.012 -25.827 1.00 68.81 85 ASN A CA 1
ATOM 670 C C . ASN A 1 85 ? 4.000 -4.430 -27.287 1.00 68.81 85 ASN A C 1
ATOM 672 O O . ASN A 1 85 ? 4.672 -3.719 -28.037 1.00 68.81 85 ASN A O 1
ATOM 676 N N . ASP A 1 86 ? 3.461 -5.572 -27.708 1.00 65.31 86 ASP A N 1
ATOM 677 C CA . ASP A 1 86 ? 3.652 -6.074 -29.079 1.00 65.31 86 ASP A CA 1
ATOM 678 C C . ASP A 1 86 ? 3.055 -5.177 -30.183 1.00 65.31 86 ASP A C 1
ATOM 680 O O . ASP A 1 86 ? 3.330 -5.391 -31.360 1.00 65.31 86 ASP A O 1
ATOM 684 N N . GLN A 1 87 ? 2.273 -4.152 -29.833 1.00 58.00 87 GLN A N 1
ATOM 685 C CA . GLN A 1 87 ? 1.638 -3.236 -30.783 1.00 58.00 87 GLN A CA 1
ATOM 686 C C . GLN A 1 87 ? 2.298 -1.850 -30.834 1.00 58.00 87 GLN A C 1
ATOM 688 O O . GLN A 1 87 ? 2.227 -1.189 -31.868 1.00 58.00 87 GLN A O 1
ATOM 693 N N . THR A 1 88 ? 2.927 -1.385 -29.749 1.00 62.41 88 THR A N 1
ATOM 694 C CA . THR A 1 88 ? 3.432 -0.009 -29.630 1.00 62.41 88 THR A CA 1
ATOM 695 C C . THR A 1 88 ? 4.598 0.128 -28.647 1.00 62.41 88 THR A C 1
ATOM 697 O O . THR A 1 88 ? 4.654 -0.531 -27.605 1.00 62.41 88 THR A O 1
ATOM 700 N N . ASP A 1 89 ? 5.505 1.063 -28.949 1.00 62.62 89 ASP A N 1
ATOM 701 C CA . ASP A 1 89 ? 6.387 1.655 -27.943 1.00 62.62 89 ASP A CA 1
ATOM 702 C C . ASP A 1 89 ? 5.520 2.500 -27.003 1.00 62.62 89 ASP A C 1
ATOM 704 O O . ASP A 1 89 ? 4.982 3.534 -27.410 1.00 62.62 89 ASP A O 1
ATOM 708 N N . LEU A 1 90 ? 5.345 2.032 -25.766 1.00 62.81 90 LEU A N 1
ATOM 709 C CA . LEU A 1 90 ? 4.488 2.696 -24.791 1.00 62.81 90 LEU A CA 1
ATOM 710 C C . LEU A 1 90 ? 5.219 3.886 -24.180 1.00 62.81 90 LEU A C 1
ATOM 712 O O . LEU A 1 90 ? 4.684 4.993 -24.184 1.00 62.81 90 LEU A O 1
ATOM 716 N N . GLU A 1 91 ? 6.445 3.667 -23.686 1.00 72.56 91 GLU A N 1
ATOM 717 C CA . GLU A 1 91 ? 7.166 4.699 -22.942 1.00 72.56 91 GLU A CA 1
ATOM 718 C C . GLU A 1 91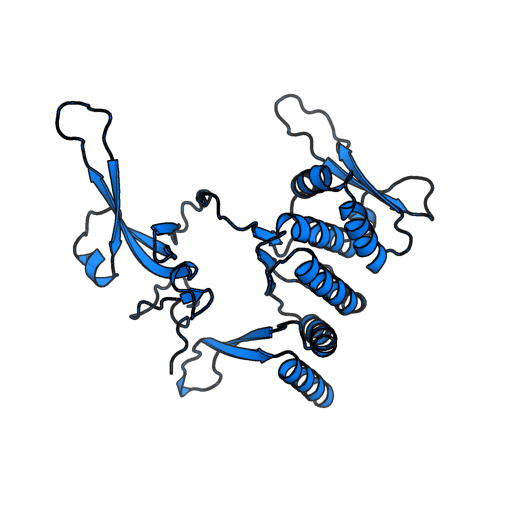 ? 8.678 4.455 -22.806 1.00 72.56 91 GLU A C 1
ATOM 720 O O . GLU A 1 91 ? 9.175 3.338 -22.967 1.00 72.56 91 GLU A O 1
ATOM 725 N N . TYR A 1 92 ? 9.412 5.521 -22.475 1.00 75.00 92 TYR A N 1
ATOM 726 C CA . TYR A 1 92 ? 10.838 5.500 -22.161 1.00 75.00 92 TYR A CA 1
ATOM 727 C C . TYR A 1 92 ? 11.090 6.194 -20.815 1.00 75.00 92 TYR A C 1
ATOM 729 O O . TYR A 1 92 ? 10.870 7.397 -20.690 1.00 75.00 92 TYR A O 1
ATOM 737 N N . ILE A 1 93 ? 11.594 5.456 -19.824 1.00 73.50 93 ILE A N 1
ATOM 738 C CA . ILE A 1 93 ? 12.023 6.004 -18.529 1.00 73.50 93 ILE A CA 1
ATOM 739 C C . ILE A 1 93 ? 13.509 6.345 -18.617 1.00 73.50 93 ILE A C 1
ATOM 741 O O . ILE A 1 93 ? 14.338 5.449 -18.767 1.00 73.50 93 ILE A O 1
ATOM 745 N N . TYR A 1 94 ? 13.860 7.624 -18.510 1.00 72.75 94 TYR A N 1
ATOM 746 C CA . TYR A 1 94 ? 15.249 8.081 -18.562 1.00 72.75 94 TYR A CA 1
ATOM 747 C C . TYR A 1 94 ? 15.985 7.793 -17.251 1.00 72.75 94 TYR A C 1
ATOM 749 O O . TYR A 1 94 ? 15.496 8.108 -16.171 1.00 72.75 94 TYR A O 1
ATOM 757 N N . LEU A 1 95 ? 17.188 7.224 -17.346 1.00 66.56 95 LEU A N 1
ATOM 758 C CA . LEU A 1 95 ? 18.002 6.819 -16.193 1.00 66.56 95 LEU A CA 1
ATOM 759 C C . LEU A 1 95 ? 19.089 7.848 -15.833 1.00 66.56 95 LEU A C 1
ATOM 761 O O . LEU A 1 95 ? 20.065 7.525 -15.157 1.00 66.56 95 LEU A O 1
ATOM 765 N N . THR A 1 96 ? 18.960 9.092 -16.299 1.00 62.53 96 THR A N 1
ATOM 766 C CA . THR A 1 96 ? 19.903 10.177 -15.996 1.00 62.53 96 THR A CA 1
ATOM 767 C C . THR A 1 96 ? 19.401 11.031 -14.828 1.00 62.53 96 THR A C 1
ATOM 769 O O . THR A 1 96 ? 18.224 11.368 -14.746 1.00 62.53 96 THR A O 1
ATOM 772 N N . ARG A 1 97 ? 20.308 11.421 -13.917 1.00 48.47 97 ARG A N 1
ATOM 773 C CA . ARG A 1 97 ? 19.994 12.160 -12.672 1.00 48.47 97 ARG A CA 1
ATOM 774 C C . ARG A 1 97 ? 19.338 13.537 -12.868 1.00 48.47 97 ARG A C 1
ATOM 776 O O . ARG A 1 97 ? 18.878 14.115 -11.895 1.00 48.47 97 ARG A O 1
ATOM 783 N N . ALA A 1 98 ? 19.342 14.089 -14.080 1.00 44.84 98 ALA A N 1
ATOM 784 C CA . ALA A 1 98 ? 19.119 15.518 -14.287 1.00 44.84 98 ALA A CA 1
ATOM 785 C C . ALA A 1 98 ? 17.681 15.921 -14.638 1.00 44.84 98 ALA A C 1
ATOM 787 O O . ALA A 1 98 ? 17.413 17.112 -14.669 1.00 44.84 98 ALA A O 1
ATOM 788 N N . ASN A 1 99 ? 16.763 14.996 -14.929 1.00 40.44 99 ASN A N 1
ATOM 789 C CA . ASN A 1 99 ? 15.375 15.355 -15.233 1.00 40.44 99 ASN A CA 1
ATOM 790 C C . ASN A 1 99 ? 14.466 14.129 -15.128 1.00 40.44 99 ASN A C 1
ATOM 792 O O . ASN A 1 99 ? 14.130 13.506 -16.136 1.00 40.44 99 ASN A O 1
ATOM 796 N N . THR A 1 100 ? 13.992 13.828 -13.921 1.00 43.16 100 THR A N 1
ATOM 797 C CA . THR A 1 100 ? 12.756 13.059 -13.716 1.00 43.16 100 THR A CA 1
ATOM 798 C C . THR A 1 100 ? 11.571 13.939 -14.137 1.00 43.16 100 THR A C 1
ATOM 800 O O . THR A 1 100 ? 10.732 14.320 -13.328 1.00 43.16 100 THR A O 1
ATOM 803 N N . ARG A 1 101 ? 11.530 14.373 -15.406 1.00 40.59 101 ARG A N 1
ATOM 804 C CA . ARG A 1 101 ? 10.322 14.995 -15.956 1.00 40.59 101 ARG A CA 1
ATOM 805 C C . ARG A 1 101 ? 9.219 13.949 -15.889 1.00 40.59 101 ARG A C 1
ATOM 807 O O . ARG A 1 101 ? 9.476 12.792 -16.221 1.00 40.59 101 ARG A O 1
ATOM 814 N N . GLN A 1 102 ? 8.044 14.384 -15.426 1.00 42.75 102 GLN A N 1
ATOM 815 C CA . GLN A 1 102 ? 6.813 13.601 -15.343 1.00 42.75 102 GLN A CA 1
ATOM 816 C C . GLN A 1 102 ? 6.751 12.590 -16.484 1.00 42.75 102 GLN A C 1
ATOM 818 O O . GLN A 1 102 ? 6.732 12.968 -17.657 1.00 42.75 102 GLN A O 1
ATOM 823 N N . ILE A 1 103 ? 6.761 11.316 -16.099 1.00 44.84 103 ILE A N 1
ATOM 824 C CA . ILE A 1 103 ? 6.394 10.188 -16.943 1.00 44.84 103 ILE A CA 1
ATOM 825 C C . ILE A 1 103 ? 5.026 10.560 -17.520 1.00 44.84 103 ILE A C 1
ATOM 827 O O . ILE A 1 103 ? 4.027 10.581 -16.799 1.00 44.84 103 ILE A O 1
ATOM 831 N N . SER A 1 104 ? 4.999 10.988 -18.782 1.00 40.81 104 SER A N 1
ATOM 832 C CA . SER A 1 104 ? 3.752 11.251 -19.486 1.00 40.81 104 SER A CA 1
ATOM 833 C C . SER A 1 104 ? 3.262 9.893 -19.946 1.00 40.81 104 SER A C 1
ATOM 835 O O . SER A 1 104 ? 3.389 9.537 -21.120 1.00 40.81 104 SER A O 1
ATOM 837 N N . LEU A 1 105 ? 2.746 9.135 -18.970 1.00 45.56 105 LEU A N 1
ATOM 838 C CA . LEU A 1 105 ? 2.021 7.900 -19.195 1.00 45.56 105 LEU A CA 1
ATOM 839 C C . LEU A 1 105 ? 0.962 8.246 -20.235 1.00 45.56 105 LEU A C 1
ATOM 841 O O . LEU A 1 105 ? -0.039 8.899 -19.922 1.00 45.56 105 LEU A O 1
ATOM 845 N N . ARG A 1 106 ? 1.176 7.838 -21.491 1.00 42.47 106 ARG A N 1
ATOM 846 C CA . ARG A 1 106 ? 0.080 7.728 -22.455 1.00 42.47 106 ARG A CA 1
ATOM 847 C C . ARG A 1 106 ? -0.986 6.930 -21.727 1.00 42.47 106 ARG A C 1
ATOM 849 O O . ARG A 1 106 ? -0.703 5.771 -21.442 1.00 42.47 106 ARG A O 1
ATOM 856 N N . LYS A 1 107 ? -2.105 7.587 -21.362 1.00 42.91 107 LYS A N 1
ATOM 857 C CA . LYS A 1 107 ? -3.170 7.094 -20.464 1.00 42.91 107 LYS A CA 1
ATOM 858 C C . LYS A 1 107 ? -3.119 5.574 -20.375 1.00 42.91 107 LYS A C 1
ATOM 860 O O . LYS A 1 107 ? -3.615 4.887 -21.269 1.00 42.91 107 LYS A O 1
ATOM 865 N N . ALA A 1 108 ? -2.425 5.069 -19.355 1.00 48.44 108 ALA A N 1
ATOM 866 C CA . ALA A 1 108 ? -2.383 3.641 -19.129 1.00 48.44 108 ALA A CA 1
ATOM 867 C C . ALA A 1 108 ? -3.842 3.194 -18.993 1.00 48.44 108 ALA A C 1
ATOM 869 O O . ALA A 1 108 ? -4.619 3.836 -18.287 1.00 48.44 108 ALA A O 1
ATOM 870 N N . HIS A 1 109 ? -4.229 2.131 -19.697 1.00 55.00 109 HIS A N 1
ATOM 871 C CA . HIS A 1 109 ? -5.589 1.585 -19.614 1.00 55.00 109 HIS A CA 1
ATOM 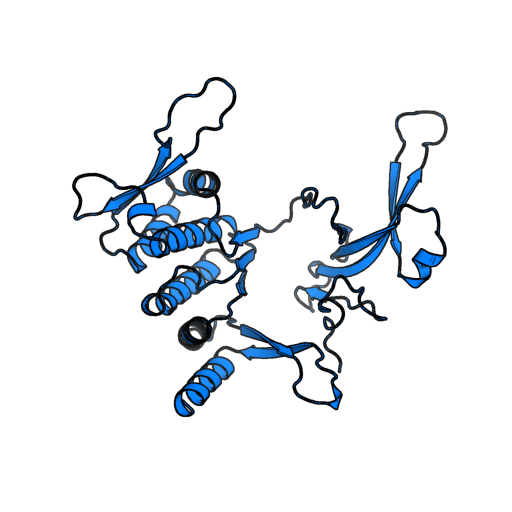872 C C . HIS A 1 109 ? -5.923 1.032 -18.214 1.00 55.00 109 HIS A C 1
ATOM 874 O O . HIS A 1 109 ? -7.057 0.631 -17.979 1.00 55.00 109 HIS A O 1
ATOM 880 N N . TYR A 1 110 ? -4.956 1.036 -17.291 1.00 60.97 110 TYR A N 1
ATOM 881 C CA . TYR A 1 110 ? -5.076 0.535 -15.931 1.00 60.97 110 TYR A CA 1
ATOM 882 C C . TYR A 1 110 ? -4.816 1.658 -14.928 1.00 60.97 110 TYR A C 1
ATOM 884 O O . TYR A 1 110 ? -3.824 2.385 -15.039 1.00 60.97 110 TYR A O 1
ATOM 892 N N . SER A 1 111 ? -5.692 1.772 -13.932 1.00 79.00 111 SER A N 1
ATOM 893 C CA . SER A 1 111 ? -5.486 2.637 -12.771 1.00 79.00 111 SER A CA 1
ATOM 894 C C . SER A 1 111 ? -4.230 2.194 -12.019 1.00 79.00 111 SER A C 1
ATOM 896 O O . SER A 1 111 ? -4.042 1.005 -11.777 1.00 79.00 111 SER A O 1
ATOM 898 N N . CYS A 1 112 ? -3.356 3.123 -11.640 1.00 83.19 112 CYS A N 1
ATOM 899 C CA . CYS A 1 112 ? -2.177 2.808 -10.838 1.00 83.19 112 CYS A CA 1
ATOM 900 C C . CYS A 1 112 ? -2.053 3.816 -9.700 1.00 83.19 112 CYS A C 1
ATOM 902 O O . CYS A 1 112 ? -2.053 5.024 -9.948 1.00 83.19 112 CYS A O 1
ATOM 904 N N . ALA A 1 113 ? -1.942 3.323 -8.469 1.00 87.12 113 ALA A N 1
ATOM 905 C CA . ALA A 1 113 ? -1.670 4.149 -7.302 1.00 87.12 113 ALA A CA 1
ATOM 906 C C . ALA A 1 113 ? -0.369 3.711 -6.632 1.00 87.12 113 ALA A C 1
ATOM 908 O O . ALA A 1 113 ? -0.050 2.525 -6.557 1.00 87.12 113 ALA A O 1
ATOM 909 N N . PHE A 1 114 ? 0.369 4.692 -6.118 1.00 90.38 114 PHE A N 1
ATOM 910 C CA . PHE A 1 114 ? 1.594 4.471 -5.365 1.00 90.38 114 PHE A CA 1
ATOM 911 C C . PHE A 1 114 ? 1.460 5.043 -3.955 1.00 90.38 114 PHE A C 1
ATOM 913 O O . PHE A 1 114 ? 0.985 6.172 -3.764 1.00 90.38 114 PHE A O 1
ATOM 920 N N . ILE A 1 115 ? 1.884 4.238 -2.988 1.00 92.56 115 ILE A N 1
ATOM 921 C CA . ILE A 1 115 ? 2.033 4.579 -1.584 1.00 92.56 115 ILE A CA 1
ATOM 922 C C . ILE A 1 115 ? 3.537 4.552 -1.283 1.00 92.56 115 ILE A C 1
ATOM 924 O O . ILE A 1 115 ? 4.107 3.463 -1.217 1.00 92.56 115 ILE A O 1
ATOM 928 N N . PRO A 1 116 ? 4.199 5.711 -1.131 1.00 90.12 116 PRO A N 1
ATOM 929 C CA . PRO A 1 116 ? 5.602 5.743 -0.736 1.00 90.12 116 PRO A CA 1
ATOM 930 C C . PRO A 1 116 ? 5.773 5.281 0.720 1.00 90.12 116 PRO A C 1
ATOM 932 O O . PRO A 1 116 ? 4.797 5.115 1.461 1.00 90.12 116 PRO A O 1
ATOM 935 N N . THR A 1 117 ? 7.029 5.155 1.156 1.00 88.69 117 THR A N 1
ATOM 936 C CA . THR A 1 117 ? 7.379 4.896 2.559 1.00 88.69 117 THR A CA 1
ATOM 937 C C . THR A 1 117 ? 6.670 5.867 3.506 1.00 88.69 117 THR A C 1
ATOM 939 O O . THR A 1 117 ? 6.103 5.458 4.514 1.00 88.69 117 THR A O 1
ATOM 942 N N . GLY A 1 118 ? 6.661 7.159 3.167 1.00 89.94 118 GLY A N 1
ATOM 943 C CA . GLY A 1 118 ? 6.016 8.207 3.958 1.00 89.94 118 GLY A CA 1
ATOM 944 C C . GLY A 1 118 ? 4.526 8.415 3.664 1.00 89.94 118 GLY A C 1
ATOM 945 O O . GLY A 1 118 ? 3.863 7.639 2.968 1.00 89.94 118 GLY A O 1
ATOM 946 N N . PHE A 1 119 ? 3.998 9.518 4.191 1.00 90.94 119 PHE A N 1
ATOM 947 C CA . PHE A 1 119 ? 2.642 9.969 3.897 1.00 90.94 119 PHE A CA 1
ATOM 948 C C . PHE A 1 119 ? 2.597 10.816 2.625 1.00 90.94 119 PHE A C 1
ATOM 950 O O . PHE A 1 119 ? 3.475 11.647 2.387 1.00 90.94 119 PHE A O 1
ATOM 957 N N . VAL A 1 120 ? 1.559 10.616 1.817 1.00 90.31 120 VAL A N 1
ATOM 958 C CA . VAL A 1 120 ? 1.199 11.538 0.737 1.00 90.31 120 VAL A CA 1
ATOM 959 C C . VAL A 1 120 ? 0.467 12.756 1.302 1.00 90.31 120 VAL A C 1
ATOM 961 O O . VAL A 1 120 ? 0.071 12.771 2.469 1.00 90.31 120 VAL A O 1
ATOM 964 N N . SER A 1 121 ? 0.287 13.800 0.491 1.00 91.19 121 SER A N 1
ATOM 965 C CA . SER A 1 121 ? -0.400 15.004 0.959 1.00 91.19 121 SER A CA 1
ATOM 966 C C . SER A 1 121 ? -1.871 14.725 1.278 1.00 91.19 121 SER A C 1
ATOM 968 O O . SER A 1 121 ? -2.545 13.933 0.614 1.00 91.19 121 SER A O 1
ATOM 970 N N . MET A 1 122 ? -2.395 15.427 2.285 1.00 92.75 122 MET A N 1
ATOM 971 C CA . MET A 1 122 ? -3.818 15.356 2.623 1.00 92.75 122 MET A CA 1
ATOM 972 C C . MET A 1 122 ? -4.703 15.854 1.479 1.00 92.75 122 MET A C 1
ATOM 974 O O . MET A 1 122 ? -5.812 15.358 1.332 1.00 92.75 122 MET A O 1
ATOM 978 N N . ASP A 1 123 ? -4.214 16.766 0.637 1.00 91.62 123 ASP A N 1
ATOM 979 C CA . ASP A 1 123 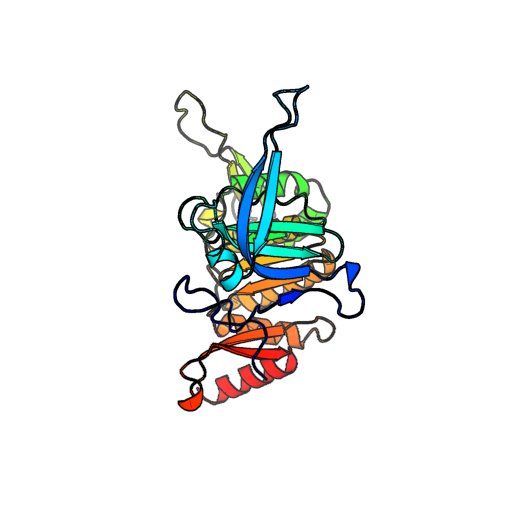? -4.925 17.218 -0.562 1.00 91.62 123 ASP A CA 1
ATOM 980 C C . ASP A 1 123 ? -5.097 16.105 -1.598 1.00 91.62 123 ASP A C 1
ATOM 982 O O . ASP A 1 123 ? -6.174 15.965 -2.180 1.00 91.62 123 ASP A O 1
ATOM 986 N N . GLU A 1 124 ? -4.077 15.261 -1.788 1.00 91.81 124 GLU A N 1
ATOM 987 C CA . GLU A 1 124 ? -4.199 14.096 -2.665 1.00 91.81 124 GLU A CA 1
ATOM 988 C C . GLU A 1 124 ? -5.258 13.124 -2.127 1.00 91.81 124 GLU A C 1
ATOM 990 O O . GLU A 1 124 ? -6.136 12.677 -2.869 1.00 91.81 124 GLU A O 1
ATOM 995 N N . LEU A 1 125 ? -5.215 12.828 -0.825 1.00 95.44 125 LEU A N 1
ATOM 996 C CA . LEU A 1 125 ? -6.212 11.972 -0.181 1.00 95.44 125 LEU A CA 1
ATOM 997 C C . LEU A 1 125 ? -7.619 12.582 -0.254 1.00 95.44 125 LEU A C 1
ATOM 999 O O . LEU A 1 125 ? -8.581 11.869 -0.541 1.00 95.44 125 LEU A O 1
ATOM 1003 N N . ALA A 1 126 ? -7.739 13.898 -0.082 1.00 95.00 126 ALA A N 1
ATOM 1004 C CA . ALA A 1 126 ? -8.999 14.622 -0.190 1.00 95.00 126 ALA A CA 1
ATOM 1005 C C . ALA A 1 126 ? -9.604 14.511 -1.597 1.00 95.00 126 ALA A C 1
ATOM 1007 O O . ALA A 1 126 ? -10.795 14.245 -1.730 1.00 95.00 126 ALA A O 1
ATOM 1008 N N . ALA A 1 127 ? -8.788 14.642 -2.647 1.00 93.06 127 ALA A N 1
ATOM 1009 C CA . ALA A 1 127 ? -9.238 14.495 -4.033 1.00 93.06 127 ALA A CA 1
ATOM 1010 C C . ALA A 1 127 ? -9.727 13.069 -4.349 1.00 93.06 127 ALA A C 1
ATOM 1012 O O . ALA A 1 127 ? -10.595 12.859 -5.202 1.00 93.06 127 ALA A O 1
ATOM 1013 N N . ILE A 1 128 ? -9.178 12.059 -3.669 1.00 93.50 128 ILE A N 1
ATOM 1014 C CA . ILE A 1 128 ? -9.698 10.692 -3.743 1.00 93.50 128 ILE A CA 1
ATOM 1015 C C . ILE A 1 128 ? -11.023 10.593 -2.979 1.00 93.50 128 ILE A C 1
ATOM 1017 O O . ILE A 1 128 ? -11.995 10.074 -3.527 1.00 93.50 128 ILE A O 1
ATOM 1021 N N . TRP A 1 129 ? -11.087 11.137 -1.761 1.00 95.31 129 TRP A N 1
ATOM 1022 C CA . TRP A 1 129 ? -12.294 11.135 -0.934 1.00 95.31 129 TRP A CA 1
ATOM 1023 C C . TRP A 1 129 ? -13.481 11.832 -1.599 1.00 95.31 129 TRP A C 1
ATOM 1025 O O . TRP A 1 129 ? -14.582 11.299 -1.547 1.00 95.31 129 TRP A O 1
ATOM 1035 N N . ASP A 1 130 ? -13.284 12.960 -2.283 1.00 94.00 130 ASP A N 1
ATOM 1036 C CA . ASP A 1 130 ? -14.371 13.682 -2.963 1.00 94.00 130 ASP A CA 1
ATOM 1037 C C . ASP A 1 130 ? -15.104 12.813 -4.003 1.00 94.00 130 ASP A C 1
ATOM 1039 O O . ASP A 1 130 ? -16.281 13.032 -4.280 1.00 94.00 130 ASP A O 1
ATOM 1043 N N . ARG A 1 131 ? -14.430 11.795 -4.556 1.00 91.38 131 ARG A N 1
ATOM 1044 C CA . ARG A 1 131 ? -15.021 10.832 -5.500 1.00 91.38 131 ARG A CA 1
ATOM 1045 C C . ARG A 1 131 ? -15.749 9.672 -4.815 1.00 91.38 131 ARG A C 1
ATOM 1047 O O . ARG A 1 131 ? -16.515 8.981 -5.476 1.00 91.38 131 ARG A O 1
ATOM 1054 N N . ILE A 1 132 ? -15.495 9.441 -3.525 1.00 89.88 132 ILE A N 1
ATOM 1055 C CA . ILE A 1 132 ? -15.953 8.266 -2.764 1.00 89.88 132 ILE A CA 1
ATOM 1056 C C . ILE A 1 132 ? -17.002 8.644 -1.712 1.00 89.88 132 ILE A C 1
ATOM 1058 O O . ILE A 1 132 ? -17.937 7.882 -1.482 1.00 89.88 132 ILE A O 1
ATOM 1062 N N . GLY A 1 133 ? -16.877 9.812 -1.079 1.00 85.12 133 GLY A N 1
ATOM 1063 C CA . GLY A 1 133 ? -17.596 10.181 0.144 1.00 85.12 133 GLY A CA 1
ATOM 1064 C C . GLY A 1 133 ? -19.123 10.244 0.024 1.00 85.12 133 GLY A C 1
ATOM 1065 O O . GLY A 1 133 ? -19.807 10.255 1.043 1.00 85.12 133 GLY A O 1
ATOM 1066 N N . LEU A 1 134 ? -19.668 10.256 -1.195 1.00 88.56 134 LEU A N 1
ATOM 1067 C CA . LEU A 1 134 ? -21.112 10.217 -1.472 1.00 88.56 134 LEU A CA 1
ATOM 1068 C C . LEU A 1 134 ? -21.540 8.953 -2.237 1.00 88.56 134 LEU A C 1
ATOM 1070 O O . LEU A 1 134 ? -22.576 8.938 -2.895 1.00 88.56 134 LEU A O 1
ATOM 1074 N N . THR A 1 135 ? -20.734 7.897 -2.173 1.00 90.56 135 THR A N 1
ATOM 1075 C CA . THR A 1 135 ? -20.984 6.609 -2.833 1.00 90.56 135 THR A CA 1
ATOM 1076 C C . THR A 1 135 ? -21.060 5.482 -1.802 1.00 90.56 135 THR A C 1
ATOM 1078 O O . THR A 1 135 ? -20.648 5.652 -0.653 1.00 90.56 135 THR A O 1
ATOM 1081 N N . GLU A 1 136 ? -21.536 4.304 -2.207 1.00 85.94 136 GLU A N 1
ATOM 1082 C CA . GLU A 1 136 ? -21.558 3.103 -1.352 1.00 85.94 136 GLU A CA 1
ATOM 1083 C C . GLU A 1 136 ? -20.150 2.667 -0.910 1.00 85.94 136 GLU A C 1
ATOM 1085 O O . GLU A 1 136 ? -19.967 2.100 0.170 1.00 85.94 136 GLU A O 1
ATOM 1090 N N . ASP A 1 137 ? -19.135 3.014 -1.705 1.00 85.88 137 ASP A N 1
ATOM 1091 C CA . ASP A 1 137 ? -17.730 2.727 -1.432 1.00 85.88 137 ASP A CA 1
ATOM 1092 C C . ASP A 1 137 ? -17.209 3.460 -0.174 1.00 85.88 137 ASP A C 1
ATOM 1094 O O . ASP A 1 137 ? -16.226 3.028 0.431 1.00 85.88 137 ASP A O 1
ATOM 1098 N N . LYS A 1 138 ? -17.903 4.502 0.315 1.00 91.56 138 LYS A N 1
ATOM 1099 C CA . LYS A 1 138 ? -17.602 5.144 1.609 1.00 91.56 138 LYS A CA 1
ATOM 1100 C C . LYS A 1 138 ? -17.626 4.149 2.771 1.00 91.56 138 LYS A C 1
ATOM 1102 O O . LYS A 1 138 ? -16.766 4.213 3.651 1.00 91.56 138 LYS A O 1
ATOM 1107 N N . GLY A 1 139 ? -18.578 3.211 2.772 1.00 89.69 139 GLY A N 1
ATOM 1108 C CA . GLY A 1 139 ? -18.727 2.231 3.854 1.00 89.69 139 GLY A CA 1
ATOM 1109 C C . GLY A 1 139 ? -17.489 1.350 4.031 1.00 89.69 139 GLY A C 1
ATOM 1110 O O . GLY A 1 139 ? -17.170 0.924 5.137 1.00 89.69 139 GLY A O 1
ATOM 1111 N N . ILE A 1 140 ? -16.740 1.145 2.951 1.00 87.25 140 ILE A N 1
ATOM 1112 C CA . ILE A 1 140 ? -15.503 0.372 2.942 1.00 87.25 140 ILE A CA 1
ATOM 1113 C C . ILE A 1 140 ? -14.375 1.142 3.637 1.00 87.25 140 ILE A C 1
ATOM 1115 O O . ILE A 1 140 ? -13.670 0.566 4.462 1.00 87.25 140 ILE A O 1
ATOM 1119 N N . ILE A 1 141 ? -14.236 2.448 3.362 1.00 91.50 141 ILE A N 1
ATOM 1120 C CA . ILE A 1 141 ? -13.290 3.307 4.090 1.00 91.50 141 ILE A CA 1
ATOM 1121 C C . ILE A 1 141 ? -13.630 3.288 5.582 1.00 91.50 141 ILE A C 1
ATOM 1123 O O . ILE A 1 141 ? -12.746 3.125 6.412 1.00 91.50 141 ILE A O 1
ATOM 1127 N N . HIS A 1 142 ? -14.912 3.385 5.937 1.00 93.88 142 HIS A N 1
ATOM 1128 C CA . HIS A 1 142 ? -15.334 3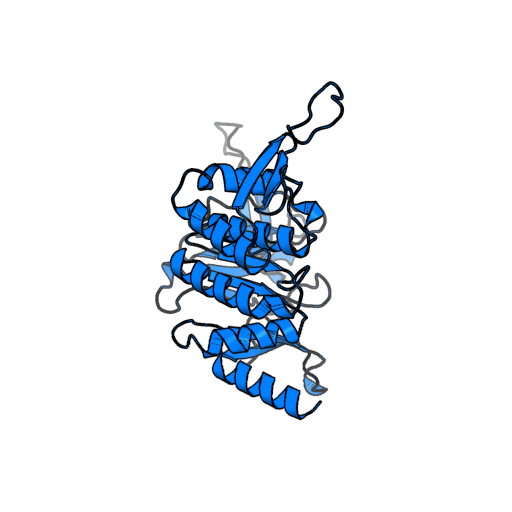.356 7.339 1.00 93.88 142 HIS A CA 1
ATOM 1129 C C . HIS A 1 142 ? -14.999 2.025 8.015 1.00 93.88 142 HIS A C 1
ATOM 1131 O O . HIS A 1 142 ? -14.506 2.018 9.141 1.00 93.88 142 HIS A O 1
ATOM 1137 N N . ALA A 1 143 ? -15.237 0.903 7.333 1.00 91.38 143 ALA A N 1
ATOM 1138 C CA . ALA A 1 143 ? -14.877 -0.416 7.838 1.00 91.38 143 ALA A CA 1
ATOM 1139 C C . ALA A 1 143 ? -13.364 -0.537 8.067 1.00 91.38 143 ALA A C 1
ATOM 1141 O O . ALA A 1 143 ? -12.951 -1.026 9.115 1.00 91.38 143 ALA A O 1
ATOM 1142 N N . ALA A 1 144 ? -12.551 -0.028 7.136 1.00 90.56 144 ALA A N 1
ATOM 1143 C CA . ALA A 1 144 ? -11.099 -0.002 7.263 1.00 90.56 144 ALA A CA 1
ATOM 1144 C C . ALA A 1 144 ? -10.633 0.818 8.475 1.00 90.56 144 ALA A C 1
ATOM 1146 O O . ALA A 1 144 ? -9.839 0.342 9.282 1.00 90.56 144 ALA A O 1
ATOM 1147 N N . MET A 1 145 ? -11.176 2.025 8.647 1.00 93.69 145 MET A N 1
ATOM 1148 C CA . MET A 1 145 ? -10.872 2.901 9.784 1.00 93.69 145 MET A CA 1
ATOM 1149 C C . MET A 1 145 ? -11.211 2.234 11.131 1.00 93.69 145 MET A C 1
ATOM 1151 O O . MET A 1 145 ? -10.422 2.289 12.076 1.00 93.69 145 MET A O 1
ATOM 1155 N N . LYS A 1 146 ? -12.332 1.503 11.190 1.00 94.25 146 LYS A N 1
ATOM 1156 C CA . LYS A 1 146 ? -12.764 0.747 12.376 1.00 94.25 146 LYS A CA 1
ATOM 1157 C C . LYS A 1 146 ? -11.891 -0.458 12.735 1.00 94.25 146 LYS A C 1
ATOM 1159 O O . LYS A 1 146 ? -12.037 -0.986 13.834 1.00 94.25 146 LYS A O 1
ATOM 1164 N N . LEU A 1 147 ? -10.974 -0.893 11.863 1.00 88.44 147 LEU A N 1
ATOM 1165 C CA . LEU A 1 147 ? -10.035 -1.978 12.186 1.00 88.44 147 LEU A CA 1
ATOM 1166 C C . LEU A 1 147 ? -9.061 -1.592 13.303 1.00 88.44 147 LEU A C 1
ATOM 1168 O O . LEU A 1 147 ? -8.645 -2.464 14.069 1.00 88.44 147 LEU A O 1
ATOM 1172 N N . ILE A 1 148 ? -8.696 -0.307 13.372 1.00 87.12 148 ILE A N 1
ATOM 1173 C CA . ILE A 1 148 ? -7.756 0.231 14.364 1.00 87.12 148 ILE A CA 1
ATOM 1174 C C . ILE A 1 148 ? -8.472 1.075 15.419 1.00 87.12 148 ILE A C 1
ATOM 1176 O O . ILE A 1 148 ? -8.083 1.024 16.581 1.00 87.12 148 ILE A O 1
ATOM 1180 N N . ALA A 1 149 ? -9.521 1.802 15.032 1.00 91.75 149 ALA A N 1
ATOM 1181 C CA . ALA A 1 149 ? -10.294 2.658 15.926 1.00 91.75 149 ALA A CA 1
ATOM 1182 C C . ALA A 1 149 ? -11.785 2.283 15.861 1.00 91.75 149 ALA A C 1
ATOM 1184 O O . ALA A 1 149 ? -12.528 2.872 15.069 1.00 91.75 149 ALA A O 1
ATOM 1185 N N . PRO A 1 150 ? -12.248 1.272 16.623 1.00 93.31 150 PRO A N 1
ATOM 1186 C CA . PRO A 1 150 ? -13.650 0.836 16.625 1.00 93.31 150 PRO A CA 1
ATOM 1187 C C . PRO A 1 150 ? -14.660 1.962 16.901 1.00 93.31 150 PRO A C 1
ATOM 1189 O O . PRO A 1 150 ? -15.792 1.911 16.418 1.00 93.31 150 PRO A O 1
ATOM 1192 N N . GLU A 1 151 ? -14.236 2.979 17.647 1.00 94.69 151 GLU A N 1
ATOM 1193 C CA . GLU A 1 151 ? -14.974 4.189 18.002 1.00 94.69 151 GLU A CA 1
ATOM 1194 C C . GLU A 1 151 ? -15.104 5.209 16.856 1.00 94.69 151 GLU A C 1
ATOM 1196 O O . GLU A 1 151 ? -15.801 6.213 17.008 1.00 94.69 151 GLU A O 1
ATOM 1201 N N . PHE A 1 152 ? -14.453 4.978 15.711 1.00 96.62 152 PHE A N 1
ATOM 1202 C CA . PHE A 1 152 ? -14.558 5.827 14.525 1.00 96.62 152 PHE A CA 1
ATOM 1203 C C . PHE A 1 152 ? -15.992 5.871 13.973 1.00 96.62 152 PHE A C 1
ATOM 1205 O O . PHE A 1 152 ? -16.605 4.834 13.707 1.00 96.62 152 PHE A O 1
ATOM 1212 N N . GLU A 1 153 ? -16.507 7.073 13.707 1.00 95.81 153 GLU A N 1
ATOM 1213 C CA . GLU A 1 153 ? -17.851 7.277 13.151 1.00 95.81 153 GLU A CA 1
ATOM 1214 C C . GLU A 1 153 ? -17.821 7.857 11.736 1.00 95.81 153 GLU A C 1
ATOM 1216 O O . GLU A 1 153 ? -18.468 7.322 10.831 1.00 95.81 153 GLU A O 1
ATOM 1221 N N . GLU A 1 154 ? -17.079 8.948 11.542 1.00 95.25 154 GLU A N 1
ATOM 1222 C CA . GLU A 1 154 ? -17.122 9.736 10.310 1.00 95.25 154 GLU A CA 1
ATOM 1223 C C . GLU A 1 154 ? -15.774 10.384 9.989 1.00 95.25 154 GLU A C 1
ATOM 1225 O O . GLU A 1 154 ? -14.989 10.710 10.882 1.00 95.25 154 GLU A O 1
ATOM 1230 N N . LEU A 1 155 ? -15.534 10.607 8.698 1.00 95.38 155 LEU A N 1
ATOM 1231 C CA . LEU A 1 155 ? -14.369 11.296 8.159 1.00 95.38 155 LEU A CA 1
ATOM 1232 C C . LEU A 1 155 ? -14.820 12.419 7.223 1.00 95.38 155 LEU A C 1
ATOM 1234 O O . LEU A 1 155 ? -15.649 12.226 6.338 1.00 95.38 155 LEU A O 1
ATOM 1238 N N . MET A 1 156 ? -14.203 13.590 7.349 1.00 94.88 156 MET A N 1
ATOM 1239 C CA . MET A 1 156 ? -14.356 14.669 6.376 1.00 94.88 156 MET A CA 1
ATOM 1240 C C . MET A 1 156 ? -13.017 15.330 6.079 1.00 94.88 156 MET A C 1
ATOM 1242 O O . MET A 1 156 ? -12.168 15.467 6.954 1.00 94.88 156 MET A O 1
ATOM 1246 N N . PHE A 1 157 ? -12.850 15.807 4.847 1.00 94.88 157 PHE A N 1
ATOM 1247 C CA . PHE A 1 157 ? -11.732 16.672 4.482 1.00 94.88 157 PHE A CA 1
ATOM 1248 C C . PHE A 1 157 ? -12.191 18.124 4.446 1.00 94.88 157 PHE A C 1
ATOM 1250 O O . PHE A 1 157 ? -12.971 18.515 3.574 1.00 94.88 157 PHE A O 1
ATOM 1257 N N . VAL A 1 158 ? -11.672 18.928 5.369 1.00 92.81 158 VAL A N 1
ATOM 1258 C CA . VAL A 1 158 ? -11.998 20.351 5.519 1.00 92.81 158 VAL A CA 1
ATOM 1259 C C . VAL A 1 158 ? -10.805 21.222 5.160 1.00 92.81 158 VAL A C 1
ATOM 1261 O O . VAL A 1 158 ? -9.666 20.761 5.154 1.00 92.81 158 VAL A O 1
ATOM 1264 N N . LYS A 1 159 ? -11.055 22.502 4.882 1.00 90.50 159 LYS A N 1
ATOM 1265 C CA . LYS A 1 159 ? -9.985 23.488 4.725 1.00 90.50 159 LYS A CA 1
ATOM 1266 C C . LYS A 1 159 ? -9.177 23.578 6.018 1.00 90.50 159 LYS A C 1
ATOM 1268 O O . LYS A 1 159 ? -9.742 23.757 7.097 1.00 90.50 159 LYS A O 1
ATOM 1273 N N . LYS A 1 160 ? -7.857 23.496 5.902 1.00 82.94 160 LYS A N 1
ATOM 1274 C CA . LYS A 1 160 ? -6.947 23.652 7.029 1.00 82.94 160 LYS A CA 1
ATOM 1275 C C . LYS A 1 160 ? -6.999 25.103 7.531 1.00 82.94 160 LYS A C 1
ATOM 1277 O O . LYS A 1 160 ? -6.842 26.033 6.734 1.00 82.94 160 LYS A O 1
ATOM 1282 N N . PRO A 1 161 ? -7.234 25.334 8.832 1.00 66.75 161 PRO A N 1
ATOM 1283 C CA . PRO A 1 161 ? -7.205 26.680 9.385 1.00 66.75 161 PRO A CA 1
ATOM 1284 C C . PRO A 1 161 ? -5.757 27.202 9.393 1.00 66.75 161 PRO A C 1
ATOM 1286 O O . PRO A 1 161 ? -4.891 26.642 10.059 1.00 66.75 161 PRO A O 1
ATOM 1289 N N . GLY A 1 162 ? -5.480 28.266 8.631 1.00 66.50 162 GLY A N 1
ATOM 1290 C CA . GLY A 1 162 ? -4.147 28.862 8.488 1.00 66.50 162 GLY A CA 1
ATOM 1291 C C . GLY A 1 162 ? -4.200 30.342 8.091 1.00 66.50 162 GLY A C 1
ATOM 1292 O O . GLY A 1 162 ? -5.177 30.796 7.493 1.00 66.50 162 GLY A O 1
ATOM 1293 N N . LYS A 1 163 ? -3.166 31.109 8.475 1.00 50.41 163 LYS A N 1
ATOM 1294 C CA . LYS A 1 163 ? -3.073 32.562 8.245 1.00 50.41 163 LYS A CA 1
ATOM 1295 C C . LYS A 1 163 ? -3.080 32.858 6.746 1.00 50.41 163 LYS A C 1
ATOM 1297 O O . LYS A 1 163 ? -2.192 32.412 6.030 1.00 50.41 163 LYS A O 1
ATOM 1302 N N . ALA A 1 164 ? -4.060 33.643 6.304 1.00 50.06 164 ALA A N 1
ATOM 1303 C CA . ALA A 1 164 ? -4.115 34.187 4.957 1.00 50.06 164 ALA A CA 1
ATOM 1304 C C . ALA A 1 164 ? -2.845 35.008 4.679 1.00 50.06 164 ALA A C 1
ATOM 1306 O O . ALA A 1 164 ? -2.717 36.137 5.152 1.00 50.06 164 ALA A O 1
ATOM 1307 N N . ILE A 1 165 ? -1.905 34.437 3.929 1.00 53.72 165 ILE A N 1
ATOM 1308 C CA . ILE A 1 165 ? -0.869 35.209 3.249 1.00 53.72 165 ILE A CA 1
ATOM 1309 C C . ILE A 1 165 ? -1.322 35.368 1.801 1.00 53.72 165 ILE A C 1
ATOM 1311 O O . ILE A 1 165 ? -1.759 34.436 1.131 1.00 53.72 165 ILE A O 1
ATOM 1315 N N . VAL A 1 166 ? -1.322 36.627 1.394 1.00 52.19 166 VAL A N 1
ATOM 1316 C CA . VAL A 1 166 ? -1.946 37.168 0.198 1.00 52.19 166 VAL A CA 1
ATOM 1317 C C . VAL A 1 166 ? -1.082 36.801 -1.013 1.00 52.19 166 VAL A C 1
ATOM 1319 O O . VAL A 1 166 ? 0.097 37.137 -1.032 1.00 52.19 166 VAL A O 1
ATOM 1322 N N . HIS A 1 167 ? -1.723 36.190 -2.017 1.00 52.22 167 HIS A N 1
ATOM 1323 C CA . HIS A 1 167 ? -1.242 35.764 -3.347 1.00 52.22 167 HIS A CA 1
ATOM 1324 C C . HIS A 1 167 ? -0.813 34.288 -3.479 1.00 52.22 167 HIS A C 1
ATOM 1326 O O . HIS A 1 167 ? 0.311 33.916 -3.166 1.00 52.22 167 HIS A O 1
ATOM 1332 N N . LEU A 1 168 ? -1.717 33.493 -4.080 1.00 56.34 168 LEU A N 1
ATOM 1333 C CA . LEU A 1 168 ? -1.466 32.198 -4.744 1.00 56.34 168 LEU A CA 1
ATOM 1334 C C . LEU A 1 168 ? -1.138 30.981 -3.852 1.00 56.34 168 LEU A C 1
ATOM 1336 O O . LEU A 1 168 ? -0.228 30.224 -4.175 1.00 56.34 168 LEU A O 1
ATOM 1340 N N . GLN A 1 169 ? -1.903 30.719 -2.785 1.00 57.78 169 GLN A N 1
ATOM 1341 C CA . GLN A 1 169 ? -1.881 29.392 -2.147 1.00 57.78 169 GLN A CA 1
ATOM 1342 C C . GLN A 1 169 ? -3.120 28.569 -2.506 1.00 57.78 169 GLN A C 1
ATOM 1344 O O . GLN A 1 169 ? -4.254 29.031 -2.356 1.00 57.78 169 GLN A O 1
ATOM 1349 N N . GLU A 1 170 ? -2.879 27.340 -2.970 1.00 61.56 170 GLU A N 1
ATOM 1350 C CA . GLU A 1 170 ? -3.877 26.274 -3.014 1.00 61.56 170 GLU A CA 1
ATOM 1351 C C . GLU A 1 170 ? -4.490 26.097 -1.617 1.00 61.56 170 GLU A C 1
ATOM 1353 O O . GLU A 1 170 ? -3.822 26.239 -0.590 1.00 61.56 170 GLU A O 1
ATOM 1358 N N . ILE A 1 171 ? -5.797 25.850 -1.570 1.00 69.81 171 ILE A N 1
ATOM 1359 C CA . ILE A 1 171 ? -6.507 25.619 -0.315 1.00 69.81 171 ILE A CA 1
ATOM 1360 C C . ILE A 1 171 ? -6.061 24.255 0.223 1.00 69.81 171 ILE A C 1
ATOM 1362 O O . ILE A 1 171 ? -6.602 23.243 -0.208 1.00 69.81 171 ILE A O 1
ATOM 1366 N N . GLU A 1 172 ? -5.116 24.237 1.169 1.00 85.12 172 GLU A N 1
ATOM 1367 C CA . GLU A 1 172 ? -4.726 23.004 1.866 1.00 85.12 172 GLU A CA 1
ATOM 1368 C C . GLU A 1 172 ? -5.922 22.427 2.633 1.00 85.12 172 GLU A C 1
ATOM 1370 O O . GLU A 1 172 ? -6.607 23.128 3.394 1.00 85.12 172 GLU A O 1
ATOM 1375 N N . ARG A 1 173 ? -6.155 21.129 2.468 1.00 91.31 173 ARG A N 1
ATOM 1376 C CA . ARG A 1 173 ? -7.174 20.359 3.178 1.00 91.31 173 ARG A CA 1
ATOM 1377 C C . ARG A 1 173 ? -6.540 19.464 4.229 1.00 91.31 173 ARG A C 1
ATOM 1379 O O . ARG A 1 173 ? -5.395 19.036 4.136 1.00 91.31 173 ARG A O 1
ATOM 1386 N N . THR A 1 174 ? -7.319 19.169 5.258 1.00 93.88 174 THR A N 1
ATOM 1387 C CA . THR A 1 174 ? -6.960 18.231 6.319 1.00 93.88 174 THR A CA 1
ATOM 1388 C C . THR A 1 174 ? -8.126 17.300 6.592 1.00 93.88 174 THR A C 1
ATOM 1390 O O . THR A 1 174 ? -9.285 17.716 6.544 1.00 93.88 174 THR A O 1
ATOM 1393 N N . ALA A 1 175 ? -7.817 16.046 6.905 1.00 95.44 175 ALA A N 1
ATOM 1394 C CA . ALA A 1 175 ? -8.794 15.092 7.400 1.00 95.44 175 ALA A CA 1
ATOM 1395 C C . ALA A 1 175 ? -9.133 15.391 8.868 1.00 95.44 175 ALA A C 1
ATOM 1397 O O . ALA A 1 175 ? -8.242 15.518 9.716 1.00 95.44 175 ALA A O 1
ATOM 1398 N N . ILE A 1 176 ? -10.427 15.489 9.153 1.00 95.88 176 ILE A N 1
ATOM 1399 C CA . ILE A 1 176 ? -11.005 15.504 10.494 1.00 95.88 176 ILE A CA 1
ATOM 1400 C C . ILE A 1 176 ? -11.883 14.271 10.664 1.00 95.88 176 ILE A C 1
ATOM 1402 O O . ILE A 1 176 ? -12.560 13.842 9.729 1.00 95.88 176 ILE A O 1
ATOM 1406 N N . VAL A 1 177 ? -11.861 13.706 11.859 1.00 96.62 177 VAL A N 1
ATOM 1407 C CA . VAL A 1 177 ? -12.553 12.470 12.201 1.00 96.62 177 VAL A CA 1
ATOM 1408 C C . VAL A 1 177 ? -13.451 12.698 13.403 1.00 96.62 177 VAL A C 1
ATOM 1410 O O . VAL A 1 177 ? -13.086 13.394 14.352 1.00 96.62 177 VAL A O 1
ATOM 1413 N N . LYS A 1 178 ? -14.647 12.123 13.345 1.00 96.81 178 LYS A N 1
ATOM 1414 C CA . LYS A 1 178 ? -15.585 12.067 14.461 1.00 96.81 178 LYS A CA 1
ATOM 1415 C C . LYS A 1 178 ? -15.464 10.697 15.114 1.00 96.81 178 LYS A C 1
ATOM 1417 O O . LYS A 1 178 ? -15.527 9.680 14.423 1.00 96.81 178 LYS A O 1
ATOM 1422 N N . LEU A 1 179 ? -15.289 10.701 16.430 1.00 96.38 179 LEU A N 1
ATOM 1423 C CA . LEU A 1 179 ? -15.267 9.509 17.271 1.00 96.38 179 LEU A CA 1
ATOM 1424 C C . LEU A 1 179 ? -16.481 9.541 18.204 1.00 96.38 179 LEU A C 1
ATOM 1426 O O . LEU A 1 179 ? -16.872 10.626 18.646 1.00 96.38 179 LEU A O 1
ATOM 1430 N N . ALA A 1 180 ? -17.033 8.372 18.524 1.00 94.12 180 ALA A N 1
ATOM 1431 C CA . ALA A 1 180 ? -18.222 8.235 19.368 1.00 94.12 180 ALA A CA 1
ATOM 1432 C C . ALA A 1 180 ? -18.034 8.836 20.773 1.00 94.12 180 ALA A C 1
ATOM 1434 O O . ALA A 1 180 ? -18.958 9.404 21.349 1.00 94.12 180 ALA A O 1
ATOM 1435 N N . GLU A 1 181 ? -16.819 8.741 21.317 1.00 88.19 181 GLU A N 1
ATOM 1436 C CA . GLU A 1 181 ? -16.494 9.161 22.685 1.00 88.19 181 GLU A CA 1
ATOM 1437 C C . GLU A 1 181 ? -16.198 10.663 22.822 1.00 88.19 181 GLU A C 1
ATOM 1439 O O . GLU A 1 181 ? -16.133 11.186 23.934 1.00 88.19 181 GLU A O 1
ATOM 1444 N N . LEU A 1 182 ? -16.007 11.374 21.706 1.00 91.94 182 LEU A N 1
ATOM 1445 C CA . LEU A 1 182 ? -15.632 12.787 21.708 1.00 91.94 182 LEU A CA 1
ATOM 1446 C C . LEU A 1 182 ? -16.799 13.648 21.261 1.00 91.94 182 LEU A C 1
ATOM 1448 O O . LEU A 1 182 ? -17.432 13.354 20.257 1.00 91.94 182 LEU A O 1
ATOM 1452 N N . GLU A 1 183 ? -17.051 14.767 21.937 1.00 92.31 183 GLU A N 1
ATOM 1453 C CA . GLU A 1 183 ? -18.116 15.697 21.542 1.00 92.31 183 GLU A CA 1
ATOM 1454 C C . GLU A 1 183 ? -17.812 16.363 20.183 1.00 92.31 183 GLU A C 1
ATOM 1456 O O . GLU A 1 183 ? -18.679 16.430 19.306 1.00 92.31 183 GLU A O 1
ATOM 1461 N N . TYR A 1 184 ? -16.548 16.730 19.948 1.00 93.12 184 TYR A N 1
ATOM 1462 C CA . TYR A 1 184 ? -16.088 17.453 18.757 1.00 93.12 184 TYR A CA 1
ATOM 1463 C C . TYR A 1 184 ? -15.169 16.590 17.877 1.00 93.12 184 TYR A C 1
ATOM 1465 O O . TYR A 1 184 ? -14.428 15.758 18.407 1.00 93.12 184 TYR A O 1
ATOM 1473 N N . PRO A 1 185 ? -15.179 16.778 16.542 1.00 95.38 185 PRO A N 1
ATOM 1474 C CA . PRO A 1 185 ? -14.248 16.090 15.659 1.00 95.38 185 PRO A CA 1
ATOM 1475 C C . PRO A 1 185 ? -12.814 16.580 15.883 1.00 95.38 185 PRO A C 1
ATOM 1477 O O . PRO A 1 185 ? -12.577 17.754 16.174 1.00 95.38 185 PRO A O 1
ATOM 1480 N N . ILE A 1 186 ? -11.854 15.682 15.688 1.00 95.25 186 ILE A N 1
ATOM 1481 C CA . ILE A 1 186 ? -10.424 15.955 15.854 1.00 95.25 186 ILE A CA 1
ATOM 1482 C C . ILE A 1 186 ? -9.676 15.755 14.531 1.00 95.25 186 ILE A C 1
ATOM 1484 O O . ILE A 1 186 ? -10.150 15.022 13.663 1.00 95.25 186 ILE A O 1
ATOM 1488 N N . PRO A 1 187 ? -8.510 16.387 14.322 1.00 94.75 187 PRO A N 1
ATOM 1489 C CA . PRO A 1 187 ? -7.654 16.066 13.183 1.00 94.75 187 PRO A CA 1
ATOM 1490 C C . PRO A 1 187 ? -7.218 14.597 13.223 1.00 94.75 187 PRO A C 1
ATOM 1492 O O . PRO A 1 187 ? -6.848 14.100 14.285 1.00 94.75 187 PRO A O 1
ATOM 1495 N N . ILE A 1 188 ? -7.173 13.917 12.073 1.00 94.88 188 ILE A N 1
ATOM 1496 C CA . ILE A 1 188 ? -6.748 12.504 12.032 1.00 94.88 188 ILE A CA 1
ATOM 1497 C C . ILE A 1 188 ? -5.337 12.295 12.599 1.00 94.88 188 ILE A C 1
ATOM 1499 O O . ILE A 1 188 ? -5.077 11.302 13.269 1.00 94.88 188 ILE A O 1
ATOM 1503 N N . ASN A 1 189 ? -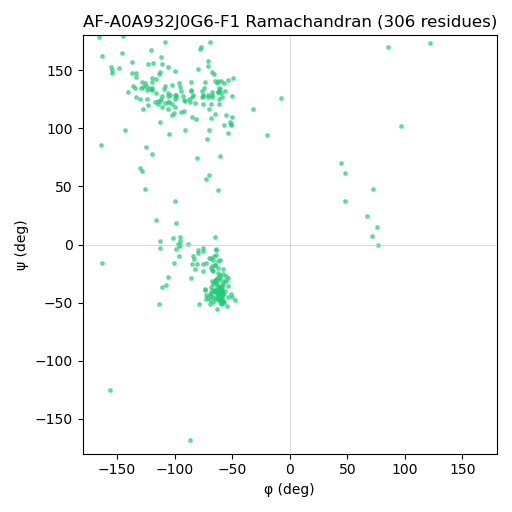4.446 13.272 12.408 1.00 91.56 189 ASN A N 1
ATOM 1504 C CA . ASN A 1 189 ? -3.073 13.216 12.909 1.00 91.56 189 ASN A CA 1
ATOM 1505 C C . ASN A 1 189 ? -3.007 13.136 14.445 1.00 91.56 189 ASN A C 1
ATOM 1507 O O . ASN A 1 189 ? -1.999 12.696 14.988 1.00 91.56 189 ASN A O 1
ATOM 1511 N N . SER A 1 190 ? -4.067 13.535 15.154 1.00 93.31 190 SER A N 1
ATOM 1512 C CA . SER A 1 190 ? -4.165 13.390 16.610 1.00 93.31 190 SER A CA 1
ATOM 1513 C C . SER A 1 190 ? -4.399 11.942 17.057 1.00 93.31 190 SER A C 1
ATOM 1515 O O . SER A 1 190 ? -4.169 11.641 18.222 1.00 93.31 190 SER A O 1
ATOM 1517 N N . MET A 1 191 ? -4.809 11.043 16.154 1.00 92.00 191 MET A N 1
ATOM 1518 C CA . MET A 1 191 ? -4.969 9.604 16.419 1.00 92.00 191 MET A CA 1
ATOM 1519 C C . MET A 1 191 ? -3.679 8.797 16.184 1.00 92.00 191 MET A C 1
ATOM 1521 O O . MET A 1 191 ? -3.667 7.580 16.357 1.00 92.00 191 MET A O 1
ATOM 1525 N N . GLY A 1 192 ? -2.590 9.463 15.788 1.00 91.31 192 GLY A N 1
ATOM 1526 C CA . GLY A 1 192 ? -1.304 8.837 15.497 1.00 91.31 192 GLY A CA 1
ATOM 1527 C C . GLY A 1 192 ? -1.170 8.299 14.069 1.00 91.31 192 GLY A C 1
ATOM 1528 O O . GLY A 1 192 ? -2.125 8.216 13.293 1.00 91.31 192 GLY A O 1
ATOM 1529 N N . ASP A 1 193 ? 0.061 7.920 13.726 1.00 90.69 193 ASP A N 1
ATOM 1530 C CA . ASP A 1 193 ? 0.464 7.578 12.357 1.00 90.69 193 ASP A CA 1
ATOM 1531 C C . ASP A 1 193 ? -0.245 6.340 11.799 1.00 90.69 193 ASP A C 1
ATOM 1533 O O . ASP A 1 193 ? -0.516 6.282 10.599 1.00 90.69 193 ASP A O 1
ATOM 1537 N N . GLY A 1 194 ? -0.611 5.382 12.656 1.00 92.06 194 GLY A N 1
ATOM 1538 C CA . GLY A 1 194 ? -1.347 4.187 12.239 1.00 92.06 194 GLY A CA 1
ATOM 1539 C C . GLY A 1 194 ? -2.691 4.529 11.597 1.00 92.06 194 GLY A C 1
ATOM 1540 O O . GLY A 1 194 ? -3.028 3.987 10.545 1.00 92.06 194 GLY A O 1
ATOM 1541 N N . MET A 1 195 ? -3.422 5.494 12.162 1.00 93.56 195 MET A N 1
ATOM 1542 C CA . MET A 1 195 ? -4.717 5.921 11.630 1.00 93.56 195 MET A CA 1
ATOM 1543 C C . MET A 1 195 ? -4.566 6.631 10.280 1.00 93.56 195 MET A C 1
ATOM 1545 O O . MET A 1 195 ? -5.265 6.316 9.315 1.00 93.56 195 MET A O 1
ATOM 1549 N N . SER A 1 196 ? -3.588 7.534 10.176 1.00 94.62 196 SER A N 1
ATOM 1550 C CA . SER A 1 196 ? -3.237 8.192 8.912 1.00 94.62 196 SER A CA 1
ATOM 1551 C C . SER A 1 196 ? -2.796 7.185 7.845 1.00 94.62 196 SER A C 1
ATOM 1553 O O . SER A 1 196 ? -3.142 7.334 6.670 1.00 94.62 196 SER A O 1
ATOM 1555 N N . ARG A 1 197 ? -2.079 6.122 8.237 1.00 94.25 197 ARG A N 1
ATOM 1556 C CA . ARG A 1 197 ? -1.611 5.072 7.322 1.00 94.25 197 ARG A CA 1
ATOM 1557 C C . ARG A 1 197 ? -2.767 4.237 6.794 1.00 94.25 197 ARG A C 1
ATOM 1559 O O . ARG A 1 197 ? -2.806 3.993 5.589 1.00 94.25 197 ARG A O 1
ATOM 1566 N N . ILE A 1 198 ? -3.728 3.865 7.639 1.00 94.94 198 ILE A N 1
ATOM 1567 C CA . ILE A 1 198 ? -4.941 3.166 7.194 1.00 94.94 1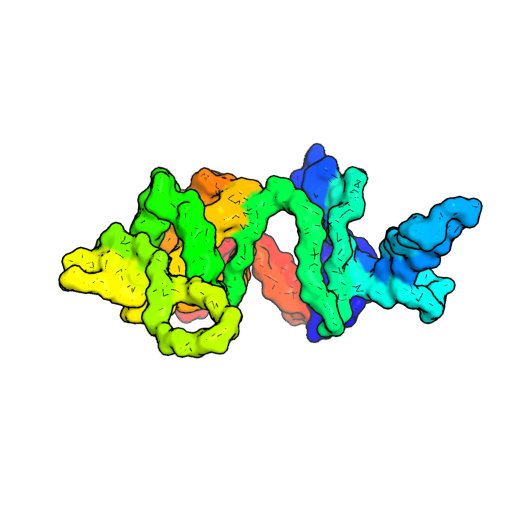98 ILE A CA 1
ATOM 1568 C C . ILE A 1 198 ? -5.790 4.034 6.284 1.00 94.94 198 ILE A C 1
ATOM 1570 O O . ILE A 1 198 ? -6.252 3.535 5.257 1.00 94.94 198 ILE A O 1
ATOM 1574 N N . LEU A 1 199 ? -5.946 5.324 6.584 1.00 95.75 199 LEU A N 1
ATOM 1575 C CA . LEU A 1 199 ? -6.662 6.225 5.688 1.00 95.75 199 LEU A CA 1
ATOM 1576 C C . LEU A 1 199 ? -6.000 6.273 4.302 1.00 95.75 199 LEU A C 1
ATOM 1578 O O . LEU A 1 199 ? -6.672 6.104 3.282 1.00 95.75 199 LEU A O 1
ATOM 1582 N N . GLN A 1 200 ? -4.678 6.462 4.269 1.00 95.88 200 GLN A N 1
ATOM 1583 C CA . GLN A 1 200 ? -3.890 6.477 3.038 1.00 95.88 200 GLN A CA 1
ATOM 1584 C C . GLN A 1 200 ? -4.035 5.167 2.252 1.00 95.88 200 GLN A C 1
ATOM 1586 O O . GLN A 1 200 ? -4.334 5.215 1.060 1.00 95.88 200 GLN A O 1
ATOM 1591 N N . LEU A 1 201 ? -3.860 4.014 2.910 1.00 95.94 201 LEU A N 1
ATOM 1592 C CA . LEU A 1 201 ? -4.054 2.681 2.322 1.00 95.94 201 LEU A CA 1
ATOM 1593 C C . LEU A 1 201 ? -5.445 2.550 1.706 1.00 95.94 201 LEU A C 1
ATOM 1595 O O . LEU A 1 201 ? -5.575 2.236 0.524 1.00 95.94 201 LEU A O 1
ATOM 1599 N N . SER A 1 202 ? -6.477 2.852 2.491 1.00 94.38 202 SER A N 1
ATOM 1600 C CA . SER A 1 202 ? -7.876 2.682 2.104 1.00 94.38 202 SER A CA 1
ATOM 1601 C C . SER A 1 202 ? -8.225 3.513 0.876 1.00 94.38 202 SER A C 1
ATOM 1603 O O . SER A 1 202 ? -8.755 2.982 -0.096 1.00 94.38 202 SER A O 1
ATOM 1605 N N . LEU A 1 203 ? -7.856 4.796 0.861 1.00 95.81 203 LEU A N 1
ATOM 1606 C CA . LEU A 1 203 ? -8.115 5.677 -0.278 1.00 95.81 203 LEU A CA 1
ATOM 1607 C C . LEU A 1 203 ? -7.289 5.294 -1.513 1.00 95.81 203 LEU A C 1
ATOM 1609 O O . LEU A 1 203 ? -7.808 5.281 -2.630 1.00 95.81 203 LEU A O 1
ATOM 1613 N N . LYS A 1 204 ? -6.009 4.947 -1.348 1.00 95.19 204 LYS A N 1
ATOM 1614 C CA . LYS A 1 204 ? -5.143 4.582 -2.480 1.00 95.19 204 LYS A CA 1
ATOM 1615 C C . LYS A 1 204 ? -5.562 3.265 -3.135 1.00 95.19 204 LYS A C 1
ATOM 1617 O O . LYS A 1 204 ? -5.455 3.169 -4.355 1.00 95.19 204 LYS A O 1
ATOM 1622 N N . MET A 1 205 ? -6.119 2.311 -2.383 1.00 93.75 205 MET A N 1
ATOM 1623 C CA . MET A 1 205 ? -6.748 1.112 -2.961 1.00 93.75 205 MET A CA 1
ATOM 1624 C C . MET A 1 205 ? -7.882 1.478 -3.929 1.00 93.75 205 MET A C 1
ATOM 1626 O O . MET A 1 205 ? -7.935 0.955 -5.039 1.00 93.75 205 MET A O 1
ATOM 1630 N N . PHE A 1 206 ? -8.735 2.448 -3.582 1.00 91.06 206 PHE A N 1
ATOM 1631 C CA . PHE A 1 206 ? -9.767 2.933 -4.508 1.00 91.06 206 PHE A CA 1
ATOM 1632 C C . PHE A 1 206 ? -9.200 3.627 -5.737 1.00 91.06 206 PHE A C 1
ATOM 1634 O O . PHE A 1 206 ? -9.704 3.437 -6.844 1.00 91.06 206 PHE A O 1
ATOM 1641 N N . ALA A 1 207 ? -8.144 4.423 -5.566 1.00 88.69 207 ALA A N 1
ATOM 1642 C CA . ALA A 1 207 ? -7.471 5.054 -6.695 1.00 88.69 207 ALA A CA 1
ATOM 1643 C C . ALA A 1 207 ? -6.850 4.027 -7.665 1.00 88.69 207 ALA A C 1
ATOM 1645 O O . ALA A 1 207 ? -6.703 4.338 -8.844 1.00 88.69 207 ALA A O 1
ATOM 1646 N N . ALA A 1 208 ? -6.535 2.819 -7.190 1.00 87.88 208 ALA A N 1
ATOM 1647 C CA . ALA A 1 208 ? -5.989 1.705 -7.965 1.00 87.88 208 ALA A CA 1
ATOM 1648 C C . ALA A 1 208 ? -7.041 0.695 -8.472 1.00 87.88 208 ALA A C 1
ATOM 1650 O O . ALA A 1 208 ? -6.667 -0.317 -9.068 1.00 87.88 208 ALA A O 1
ATOM 1651 N N . LYS A 1 209 ? -8.344 0.959 -8.289 1.00 86.19 209 LYS A N 1
ATOM 1652 C CA . LYS A 1 209 ? -9.436 0.082 -8.752 1.00 86.19 209 LYS A CA 1
ATOM 1653 C C . LYS A 1 209 ? -9.266 -0.300 -10.230 1.00 86.19 209 LYS A C 1
ATOM 1655 O O . LYS A 1 209 ? -9.127 0.578 -11.088 1.00 86.19 209 LYS A O 1
ATOM 1660 N N . GLY A 1 210 ? -9.312 -1.602 -10.518 1.00 79.00 210 GLY A N 1
ATOM 1661 C CA . GLY A 1 210 ? -9.140 -2.163 -11.860 1.00 79.00 210 GLY A CA 1
ATOM 1662 C C . GLY A 1 210 ? -7.696 -2.188 -12.373 1.00 79.00 210 GLY A C 1
ATOM 1663 O O . GLY A 1 210 ? -7.497 -2.306 -13.581 1.00 79.00 210 GLY A O 1
ATOM 1664 N N . GLY A 1 211 ? -6.691 -2.010 -11.511 1.00 83.25 211 GLY A N 1
ATOM 1665 C CA . GLY A 1 211 ? -5.290 -1.986 -11.925 1.00 83.25 211 GLY A CA 1
ATOM 1666 C C . GLY A 1 211 ? -4.317 -2.341 -10.805 1.00 83.25 211 GLY A C 1
ATOM 1667 O O . GLY A 1 211 ? -4.407 -3.425 -10.235 1.00 83.25 211 GLY A O 1
ATOM 1668 N N . PHE A 1 212 ? -3.347 -1.468 -10.528 1.00 85.62 212 PHE A N 1
ATOM 1669 C CA . PHE A 1 212 ? -2.191 -1.789 -9.689 1.00 85.62 212 PHE A CA 1
ATOM 1670 C C . PHE A 1 212 ? -2.061 -0.863 -8.485 1.00 85.62 212 PHE A C 1
ATOM 1672 O O . PHE A 1 212 ? -2.107 0.362 -8.618 1.00 85.62 212 PHE A O 1
ATOM 1679 N N . LEU A 1 213 ? -1.802 -1.447 -7.319 1.00 88.81 213 LEU A N 1
ATOM 1680 C CA . LEU A 1 213 ? -1.375 -0.715 -6.136 1.00 88.81 213 LEU A CA 1
ATOM 1681 C C . LEU A 1 213 ? 0.061 -1.083 -5.795 1.00 88.81 213 LEU A C 1
ATOM 1683 O O . LEU A 1 213 ? 0.381 -2.248 -5.580 1.00 88.81 213 LEU A O 1
ATOM 1687 N N . LEU A 1 214 ? 0.915 -0.071 -5.731 1.00 92.69 214 LEU A N 1
ATOM 1688 C CA . LEU A 1 214 ? 2.316 -0.200 -5.367 1.00 92.69 214 LEU A CA 1
ATOM 1689 C C . LEU A 1 214 ? 2.509 0.401 -3.974 1.00 92.69 214 LEU A C 1
ATOM 1691 O O . LEU A 1 214 ? 2.204 1.574 -3.766 1.00 92.69 214 LEU A O 1
ATOM 1695 N N . ILE A 1 215 ? 3.002 -0.388 -3.028 1.00 94.00 215 ILE A N 1
ATOM 1696 C CA . ILE A 1 215 ? 3.193 0.012 -1.635 1.00 94.00 215 ILE A CA 1
ATOM 1697 C C . ILE A 1 215 ? 4.656 -0.183 -1.275 1.00 94.00 215 ILE A C 1
ATOM 1699 O O . ILE A 1 215 ? 5.171 -1.298 -1.336 1.00 94.00 215 ILE A O 1
ATOM 1703 N N . ASP A 1 216 ? 5.314 0.902 -0.892 1.00 92.50 216 ASP A N 1
ATOM 1704 C CA . ASP A 1 216 ? 6.649 0.844 -0.319 1.00 92.50 216 ASP A CA 1
ATOM 1705 C C . ASP A 1 216 ? 6.563 0.832 1.211 1.00 92.50 216 ASP A C 1
ATOM 1707 O O . ASP A 1 216 ? 5.774 1.584 1.798 1.00 92.50 216 ASP A O 1
ATOM 1711 N N . GLU A 1 217 ? 7.346 -0.050 1.834 1.00 93.56 217 GLU A N 1
ATOM 1712 C CA . GLU A 1 217 ? 7.370 -0.311 3.280 1.00 93.56 217 GLU A CA 1
ATOM 1713 C C . GLU A 1 217 ? 5.958 -0.421 3.873 1.00 93.56 217 GLU A C 1
ATOM 1715 O O . GLU A 1 217 ? 5.472 0.464 4.584 1.00 93.56 217 GLU A O 1
ATOM 1720 N N . PHE A 1 218 ? 5.261 -1.505 3.528 1.00 95.31 218 PHE A N 1
ATOM 1721 C CA . PHE A 1 218 ? 3.861 -1.729 3.895 1.00 95.31 218 PHE A CA 1
ATOM 1722 C C . PHE A 1 218 ? 3.575 -1.471 5.380 1.00 95.31 218 PHE A C 1
ATOM 1724 O O . PHE A 1 218 ? 2.638 -0.745 5.714 1.00 95.31 218 PHE A O 1
ATOM 1731 N N . GLU A 1 219 ? 4.424 -2.019 6.245 1.00 92.75 219 GLU A N 1
ATOM 1732 C CA . GLU A 1 219 ? 4.328 -1.974 7.700 1.00 92.75 219 GLU A CA 1
ATOM 1733 C C . GLU A 1 219 ? 4.580 -0.595 8.312 1.00 92.75 219 GLU A C 1
ATOM 1735 O O . GLU A 1 219 ? 4.351 -0.421 9.508 1.00 92.75 219 GLU A O 1
ATOM 1740 N N . ASN A 1 220 ? 5.082 0.377 7.544 1.00 91.88 220 ASN A N 1
ATOM 1741 C CA . ASN A 1 220 ? 5.516 1.642 8.117 1.00 91.88 220 ASN A CA 1
ATOM 1742 C C . ASN A 1 220 ? 4.347 2.376 8.796 1.00 91.88 220 ASN A C 1
ATOM 1744 O O . ASN A 1 220 ? 3.303 2.613 8.185 1.00 91.88 220 ASN A O 1
ATOM 1748 N N . GLY A 1 221 ? 4.526 2.725 10.072 1.00 87.44 221 GLY A N 1
ATOM 1749 C CA . GLY A 1 221 ? 3.494 3.334 10.918 1.00 87.44 221 GLY A CA 1
ATOM 1750 C C . GLY A 1 221 ? 2.423 2.367 11.448 1.00 87.44 221 GLY A C 1
ATOM 1751 O O . GLY A 1 221 ? 1.549 2.799 12.196 1.00 87.44 221 GLY A O 1
ATOM 1752 N N . LEU A 1 222 ? 2.474 1.072 11.110 1.00 91.81 222 LEU A N 1
ATOM 1753 C CA . LEU A 1 222 ? 1.535 0.054 11.590 1.00 91.81 222 LEU A CA 1
ATOM 1754 C C . LEU A 1 222 ? 2.157 -0.792 12.704 1.00 91.81 222 LEU A C 1
ATOM 1756 O O . LEU A 1 222 ? 3.144 -1.502 12.502 1.00 91.81 222 LEU A O 1
ATOM 1760 N N . HIS A 1 223 ? 1.527 -0.785 13.878 1.00 89.06 223 HIS A N 1
ATOM 1761 C CA . HIS A 1 223 ? 1.908 -1.680 14.968 1.00 89.06 223 HIS A CA 1
ATOM 1762 C C . HIS A 1 223 ? 1.708 -3.151 14.559 1.00 89.06 223 HIS A C 1
ATOM 1764 O O . HIS A 1 223 ? 0.712 -3.485 13.919 1.00 89.06 223 HIS A O 1
ATOM 1770 N N . TYR A 1 224 ? 2.624 -4.048 14.938 1.00 88.12 224 TYR A N 1
ATOM 1771 C CA . TYR A 1 224 ? 2.596 -5.457 14.505 1.00 88.12 224 TYR A CA 1
ATOM 1772 C C . TYR A 1 224 ? 1.253 -6.148 14.791 1.00 88.12 224 TYR A C 1
ATOM 1774 O O . TYR A 1 224 ? 0.761 -6.913 13.968 1.00 88.12 224 TYR A O 1
ATOM 1782 N N . SER A 1 225 ? 0.600 -5.805 15.908 1.00 88.94 225 SER A N 1
ATOM 1783 C CA . SER A 1 225 ? -0.680 -6.400 16.317 1.00 88.94 225 SER A CA 1
ATOM 1784 C C . SER A 1 225 ? -1.855 -6.100 15.380 1.00 88.94 225 SER A C 1
ATOM 1786 O O . SER A 1 225 ? -2.876 -6.780 15.465 1.00 88.94 225 SER A O 1
ATOM 1788 N N . VAL A 1 226 ? -1.749 -5.084 14.515 1.00 90.06 226 VAL A N 1
ATOM 1789 C CA . VAL A 1 226 ? -2.795 -4.761 13.532 1.00 90.06 226 VAL A CA 1
ATOM 1790 C C . VAL A 1 226 ? -2.465 -5.272 12.131 1.00 90.06 226 VAL A C 1
ATOM 1792 O O . VAL A 1 226 ? -3.371 -5.364 11.311 1.00 90.06 226 VAL A O 1
ATOM 1795 N N . GLN A 1 227 ? -1.209 -5.637 11.845 1.00 93.38 227 GLN A N 1
ATOM 1796 C CA . GLN A 1 227 ? -0.753 -5.962 10.486 1.00 93.38 227 GLN A CA 1
ATOM 1797 C C . GLN A 1 227 ? -1.529 -7.128 9.860 1.00 93.38 227 GLN A C 1
ATOM 1799 O O . GLN A 1 227 ? -1.869 -7.051 8.683 1.00 93.38 227 GLN A O 1
ATOM 1804 N N . GLU A 1 228 ? -1.880 -8.157 10.637 1.00 93.31 228 GLU A N 1
ATOM 1805 C CA . GLU A 1 228 ? -2.709 -9.279 10.166 1.00 93.31 228 GLU A CA 1
ATOM 1806 C C . GLU A 1 228 ? -4.086 -8.803 9.671 1.00 93.31 228 GLU A C 1
ATOM 1808 O O . GLU A 1 228 ? -4.450 -9.054 8.525 1.00 93.31 228 GLU A O 1
ATOM 1813 N N . LYS A 1 229 ? -4.802 -7.998 10.467 1.00 92.12 229 LYS A N 1
ATOM 1814 C CA . LYS A 1 229 ? -6.108 -7.426 10.083 1.00 92.12 229 LYS A CA 1
ATOM 1815 C C . LYS A 1 229 ? -6.011 -6.494 8.874 1.00 92.12 229 LYS A C 1
ATOM 1817 O O . LYS A 1 229 ? -6.914 -6.440 8.041 1.00 92.12 229 LYS A O 1
ATOM 1822 N N . VAL A 1 230 ? -4.920 -5.734 8.771 1.00 93.94 230 VAL A N 1
ATOM 1823 C CA . VAL A 1 230 ? -4.683 -4.855 7.617 1.00 93.94 230 VAL A CA 1
ATOM 1824 C C . VAL A 1 230 ? -4.434 -5.689 6.362 1.00 93.94 230 VAL A C 1
ATOM 1826 O O . VAL A 1 230 ? -4.959 -5.347 5.305 1.00 93.94 230 VAL A O 1
ATOM 1829 N N . TRP A 1 231 ? -3.710 -6.807 6.460 1.00 94.25 231 TRP A N 1
ATOM 1830 C CA . TRP A 1 231 ? -3.576 -7.746 5.349 1.00 94.25 231 TRP A CA 1
ATOM 1831 C C . TRP A 1 231 ? -4.922 -8.339 4.938 1.00 94.25 231 TRP A C 1
ATOM 1833 O O . TRP A 1 231 ? -5.236 -8.310 3.752 1.00 94.25 231 TRP A O 1
ATOM 1843 N N . GLU A 1 232 ? -5.754 -8.796 5.879 1.00 92.31 232 GLU A N 1
ATOM 1844 C CA . GLU A 1 232 ? -7.108 -9.293 5.574 1.00 92.31 232 GLU A CA 1
ATOM 1845 C C . GLU A 1 232 ? -7.931 -8.273 4.780 1.00 92.31 232 GLU A C 1
ATOM 1847 O O . GLU A 1 232 ? -8.553 -8.617 3.771 1.00 92.31 232 GLU A O 1
ATOM 1852 N N . MET A 1 233 ? -7.886 -7.005 5.199 1.00 91.69 233 MET A N 1
ATOM 1853 C CA . MET A 1 233 ? -8.515 -5.902 4.479 1.00 91.69 233 MET A CA 1
ATOM 1854 C C . MET A 1 233 ? -7.939 -5.746 3.069 1.00 91.69 233 MET A C 1
ATOM 1856 O O . MET A 1 233 ? -8.704 -5.607 2.119 1.00 91.69 233 MET A O 1
ATOM 1860 N N . VAL A 1 234 ? -6.613 -5.764 2.916 1.00 93.62 234 VAL A N 1
ATOM 1861 C CA . VAL A 1 234 ? -5.950 -5.605 1.613 1.00 93.62 234 VAL A CA 1
ATOM 1862 C C . VAL A 1 234 ? -6.330 -6.731 0.656 1.00 93.62 234 VAL A C 1
ATOM 1864 O O . VAL A 1 234 ? -6.666 -6.434 -0.485 1.00 93.62 234 VAL A O 1
ATOM 1867 N N . PHE A 1 235 ? -6.347 -7.989 1.107 1.00 91.31 235 PHE A N 1
ATOM 1868 C CA . PHE A 1 235 ? -6.794 -9.126 0.293 1.00 91.31 235 PHE A CA 1
ATOM 1869 C C . PHE A 1 235 ? -8.252 -8.956 -0.154 1.00 91.31 235 PHE A C 1
ATOM 1871 O O . PHE A 1 235 ? -8.541 -8.995 -1.349 1.00 91.31 235 PHE A O 1
ATOM 1878 N N . ALA A 1 236 ? -9.162 -8.672 0.785 1.00 88.81 236 ALA A N 1
ATOM 1879 C CA . ALA A 1 236 ? -10.577 -8.472 0.471 1.00 88.81 236 ALA A CA 1
ATOM 1880 C C . ALA A 1 236 ? -10.805 -7.301 -0.505 1.00 88.81 236 ALA A C 1
ATOM 1882 O O . ALA A 1 236 ? -11.662 -7.360 -1.388 1.00 88.81 236 ALA A O 1
ATOM 1883 N N . MET A 1 237 ? -10.029 -6.227 -0.359 1.00 88.62 237 MET A N 1
ATOM 1884 C CA . MET A 1 237 ? -10.102 -5.052 -1.221 1.00 88.62 237 MET A CA 1
ATOM 1885 C C . MET A 1 237 ? -9.500 -5.288 -2.599 1.00 88.62 237 MET A C 1
ATOM 1887 O O . MET A 1 237 ? -10.056 -4.808 -3.585 1.00 88.62 237 MET A O 1
ATOM 1891 N N . ALA A 1 238 ? -8.392 -6.020 -2.676 1.00 88.94 238 ALA A N 1
ATOM 1892 C CA . ALA A 1 238 ? -7.766 -6.408 -3.931 1.00 88.94 238 ALA A CA 1
ATOM 1893 C C . ALA A 1 238 ? -8.740 -7.217 -4.798 1.00 88.94 238 ALA A C 1
ATOM 1895 O O . ALA A 1 238 ? -8.936 -6.885 -5.966 1.00 88.94 238 ALA A O 1
ATOM 1896 N N . GLU A 1 239 ? -9.427 -8.193 -4.199 1.00 85.62 239 GLU A N 1
ATOM 1897 C CA . GLU A 1 239 ? -10.462 -8.985 -4.865 1.00 85.62 239 GLU A CA 1
ATOM 1898 C C . GLU A 1 239 ? -11.648 -8.103 -5.292 1.00 85.62 239 GLU A C 1
ATOM 1900 O O . GLU A 1 239 ? -11.982 -8.015 -6.476 1.00 85.62 239 GLU A O 1
ATOM 1905 N N . LYS A 1 240 ? -12.244 -7.362 -4.347 1.00 85.56 240 LYS A N 1
ATOM 1906 C CA . LYS A 1 240 ? -13.438 -6.538 -4.599 1.00 85.56 240 LYS A CA 1
ATOM 1907 C C . LYS A 1 240 ? -13.216 -5.450 -5.651 1.00 85.56 240 LYS A C 1
ATOM 1909 O O . LYS A 1 240 ? -14.134 -5.115 -6.401 1.00 85.56 240 LYS A O 1
ATOM 1914 N N . LEU A 1 241 ? -12.027 -4.852 -5.682 1.00 84.75 241 LEU A N 1
ATOM 1915 C CA . LEU A 1 241 ? -11.684 -3.767 -6.600 1.00 84.75 241 LEU A CA 1
ATOM 1916 C C . LEU A 1 241 ? -10.975 -4.248 -7.870 1.00 84.75 241 LEU A C 1
ATOM 1918 O O . LEU A 1 241 ? -10.612 -3.399 -8.689 1.00 84.75 241 LEU A O 1
ATOM 1922 N N . ASN A 1 242 ? -10.806 -5.564 -8.050 1.00 82.56 242 ASN A N 1
ATOM 1923 C CA . ASN A 1 242 ? -10.055 -6.170 -9.150 1.00 82.56 242 ASN A CA 1
ATOM 1924 C C . ASN A 1 242 ? -8.681 -5.500 -9.330 1.00 82.56 242 ASN A C 1
ATOM 1926 O O . ASN A 1 242 ? -8.412 -4.833 -10.332 1.00 82.56 242 ASN A O 1
ATOM 1930 N N . MET A 1 243 ? -7.854 -5.587 -8.291 1.00 85.56 243 MET A N 1
ATOM 1931 C CA . MET A 1 243 ? -6.595 -4.863 -8.170 1.00 85.56 243 MET A CA 1
ATOM 1932 C C . MET A 1 243 ? -5.459 -5.815 -7.801 1.00 85.56 243 MET A C 1
ATOM 1934 O O . MET A 1 243 ? -5.577 -6.599 -6.864 1.00 85.56 243 MET A O 1
ATOM 193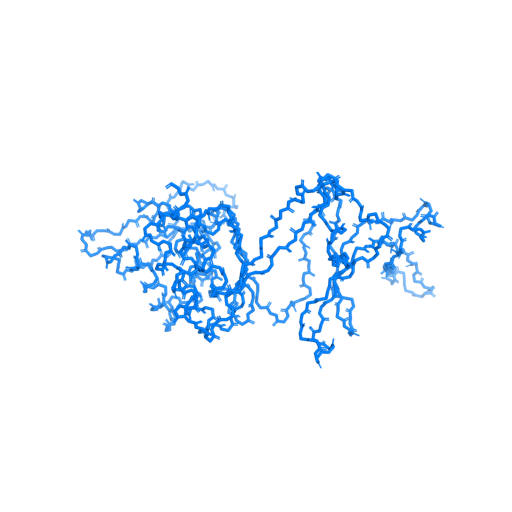8 N N . GLN A 1 244 ? -4.319 -5.685 -8.477 1.00 85.06 244 GLN A N 1
ATOM 1939 C CA . GLN A 1 244 ? -3.092 -6.379 -8.102 1.00 85.06 244 GLN A CA 1
ATOM 1940 C C . GLN A 1 244 ? -2.241 -5.500 -7.180 1.00 85.06 244 GLN A C 1
ATOM 1942 O O . GLN A 1 244 ? -1.928 -4.351 -7.504 1.00 85.06 244 GLN A O 1
ATOM 1947 N N . VAL A 1 245 ? -1.844 -6.050 -6.032 1.00 89.62 245 VAL A N 1
ATOM 1948 C CA . VAL A 1 245 ? -1.062 -5.338 -5.015 1.00 89.62 245 VAL A CA 1
ATOM 1949 C C . VAL A 1 245 ? 0.386 -5.816 -5.036 1.00 89.62 245 VAL A C 1
ATOM 1951 O O . VAL A 1 245 ? 0.661 -7.008 -4.929 1.00 89.62 245 VAL A O 1
ATOM 1954 N N . PHE A 1 246 ? 1.317 -4.872 -5.126 1.00 92.44 246 PHE A N 1
ATOM 1955 C CA . PHE A 1 246 ? 2.739 -5.096 -4.911 1.00 92.44 246 PHE A CA 1
ATOM 1956 C C . PHE A 1 246 ? 3.165 -4.328 -3.670 1.00 92.44 246 PHE A C 1
ATOM 1958 O O . PHE A 1 246 ? 3.035 -3.107 -3.624 1.00 92.44 246 PHE A O 1
ATOM 1965 N N . ALA A 1 247 ? 3.693 -5.040 -2.683 1.00 93.38 247 ALA A N 1
ATOM 1966 C CA . ALA A 1 247 ? 4.156 -4.459 -1.435 1.00 93.38 247 ALA A CA 1
ATOM 1967 C C . ALA A 1 247 ? 5.616 -4.835 -1.181 1.00 93.38 247 ALA A C 1
ATOM 1969 O O . ALA A 1 247 ? 6.008 -5.991 -1.359 1.00 93.38 247 ALA A O 1
ATOM 1970 N N . THR A 1 248 ? 6.419 -3.865 -0.756 1.00 93.19 248 THR A N 1
ATOM 1971 C CA . THR A 1 248 ? 7.759 -4.109 -0.221 1.00 93.19 248 THR A CA 1
ATOM 1972 C C . THR A 1 248 ? 7.704 -4.084 1.304 1.00 93.19 248 THR A C 1
ATOM 1974 O O . THR A 1 248 ? 6.880 -3.400 1.916 1.00 93.19 248 THR A O 1
ATOM 1977 N N . THR A 1 249 ? 8.582 -4.857 1.930 1.00 92.94 249 THR A N 1
ATOM 1978 C CA . THR A 1 249 ? 8.750 -4.863 3.380 1.00 92.94 249 THR A CA 1
ATOM 1979 C C . THR A 1 249 ? 10.160 -5.319 3.723 1.00 92.94 249 THR A C 1
ATOM 1981 O O . THR A 1 249 ? 10.776 -6.093 2.979 1.00 92.94 249 THR A O 1
ATOM 1984 N N . HIS A 1 250 ? 10.674 -4.833 4.846 1.00 89.75 250 HIS A N 1
ATOM 1985 C CA . HIS A 1 250 ? 11.869 -5.381 5.484 1.00 89.75 250 HIS A CA 1
ATOM 1986 C C . HIS A 1 250 ? 11.546 -6.034 6.837 1.00 89.75 250 HIS A C 1
ATOM 1988 O O . HIS A 1 250 ? 12.436 -6.617 7.461 1.00 89.75 250 HIS A O 1
ATOM 1994 N N . SER A 1 251 ? 10.287 -5.963 7.278 1.00 91.12 251 SER A N 1
ATOM 1995 C CA . SER A 1 251 ? 9.809 -6.508 8.541 1.00 91.12 251 SER A CA 1
ATOM 1996 C C . SER A 1 251 ? 9.435 -7.982 8.425 1.00 91.12 251 SER A C 1
ATOM 1998 O O . SER A 1 251 ? 8.616 -8.382 7.596 1.00 91.12 251 SER A O 1
ATOM 2000 N N . TRP A 1 252 ? 10.010 -8.799 9.308 1.00 89.31 252 TRP A N 1
ATOM 2001 C CA . TRP A 1 252 ? 9.636 -10.207 9.408 1.00 89.31 252 TRP A CA 1
ATOM 2002 C C . TRP A 1 252 ? 8.218 -10.394 9.948 1.00 89.31 252 TRP A C 1
ATOM 2004 O O . TRP A 1 252 ? 7.495 -11.247 9.446 1.00 89.31 252 TRP A O 1
ATOM 2014 N N . ASP A 1 253 ? 7.792 -9.554 10.894 1.00 90.81 253 ASP A N 1
ATOM 2015 C CA . ASP A 1 253 ? 6.442 -9.607 11.470 1.00 90.81 253 ASP A CA 1
ATOM 2016 C C . ASP A 1 253 ? 5.370 -9.318 10.403 1.00 90.81 253 ASP A C 1
ATOM 2018 O O . ASP A 1 253 ? 4.298 -9.927 10.393 1.00 90.81 253 ASP A O 1
ATOM 2022 N N . CYS A 1 254 ? 5.693 -8.444 9.444 1.00 93.31 254 CYS A N 1
ATOM 2023 C CA . CYS A 1 254 ? 4.841 -8.149 8.293 1.00 93.31 254 CYS A CA 1
ATOM 2024 C C . CYS A 1 254 ? 4.713 -9.354 7.358 1.00 93.31 254 CYS A C 1
ATOM 2026 O O . CYS A 1 254 ? 3.604 -9.702 6.944 1.00 93.31 254 CYS A O 1
ATOM 2028 N N . VAL A 1 255 ? 5.837 -10.018 7.063 1.00 91.88 255 VAL A N 1
ATOM 2029 C CA . VAL A 1 255 ? 5.871 -11.245 6.254 1.00 91.88 255 VAL A CA 1
ATOM 2030 C C . VAL A 1 255 ? 5.108 -12.379 6.939 1.00 91.88 255 VAL A C 1
ATOM 2032 O O . VAL A 1 255 ? 4.365 -13.100 6.276 1.00 91.88 255 VAL A O 1
ATOM 2035 N N . GLU A 1 256 ? 5.251 -12.527 8.254 1.00 90.56 256 GLU A N 1
ATOM 2036 C CA . GLU A 1 256 ? 4.534 -13.534 9.036 1.00 90.56 256 GLU A CA 1
ATOM 2037 C C . GLU A 1 256 ? 3.023 -13.282 9.040 1.00 90.56 256 GLU A C 1
ATOM 2039 O O . GLU A 1 256 ? 2.236 -14.188 8.757 1.00 90.56 256 GLU A O 1
ATOM 2044 N N . SER A 1 257 ? 2.613 -12.039 9.292 1.00 92.75 257 SER A N 1
ATOM 2045 C CA . SER A 1 257 ? 1.208 -11.629 9.243 1.00 92.75 257 SER A CA 1
ATOM 2046 C C . SER A 1 257 ? 0.607 -11.873 7.855 1.00 92.75 257 SER A C 1
ATOM 2048 O O . SER A 1 257 ? -0.488 -12.420 7.739 1.00 92.75 257 SER A O 1
ATOM 2050 N N . PHE A 1 258 ? 1.343 -11.546 6.787 1.00 93.00 258 PHE A N 1
ATOM 2051 C CA . PHE A 1 258 ? 0.936 -11.853 5.415 1.00 93.00 258 PHE A CA 1
ATOM 2052 C C . PHE A 1 258 ? 0.754 -13.360 5.201 1.00 93.00 258 PHE A C 1
ATOM 2054 O O . PHE A 1 258 ? -0.256 -13.786 4.645 1.00 93.00 258 PHE A O 1
ATOM 2061 N N . ALA A 1 259 ? 1.707 -14.178 5.658 1.00 89.94 259 ALA A N 1
ATOM 2062 C CA . ALA A 1 259 ? 1.674 -15.628 5.488 1.00 89.94 259 ALA A CA 1
ATOM 2063 C C . ALA A 1 259 ? 0.455 -16.270 6.167 1.00 89.94 259 ALA A C 1
ATOM 2065 O O . ALA A 1 259 ? -0.186 -17.148 5.585 1.00 89.94 259 ALA A O 1
ATOM 2066 N N . LYS A 1 260 ? 0.114 -15.809 7.379 1.00 90.00 260 LYS A N 1
ATOM 2067 C CA . LYS A 1 260 ? -1.072 -16.251 8.132 1.00 90.00 260 LYS A CA 1
ATOM 2068 C C . LYS A 1 260 ? -2.355 -16.008 7.336 1.00 90.00 260 LYS A C 1
ATOM 2070 O O . LYS A 1 260 ? -3.156 -16.931 7.179 1.00 90.00 260 LYS A O 1
ATOM 2075 N N . VAL A 1 261 ? -2.512 -14.805 6.781 1.00 90.69 261 VAL A N 1
ATOM 2076 C CA . VAL A 1 261 ? -3.693 -14.433 5.987 1.00 90.69 261 VAL A CA 1
ATOM 2077 C C . VAL A 1 261 ? -3.729 -15.180 4.654 1.00 90.69 261 VAL A C 1
ATOM 2079 O O . VAL A 1 261 ? -4.751 -15.779 4.325 1.00 90.69 261 VAL A O 1
ATOM 2082 N N . ALA A 1 262 ? -2.614 -15.211 3.917 1.00 87.12 262 ALA A N 1
ATOM 2083 C CA . ALA A 1 262 ? -2.525 -15.855 2.606 1.00 87.12 262 ALA A CA 1
ATOM 2084 C C . ALA A 1 262 ? -2.848 -17.357 2.672 1.00 87.12 262 ALA A C 1
ATOM 2086 O O . ALA A 1 262 ? -3.551 -17.883 1.815 1.00 87.12 262 ALA A O 1
ATOM 2087 N N . ARG A 1 263 ? -2.403 -18.060 3.723 1.00 84.56 263 ARG A N 1
ATOM 2088 C CA . ARG A 1 263 ? -2.712 -19.487 3.913 1.00 84.56 263 ARG A CA 1
ATOM 2089 C C . ARG A 1 263 ? -4.211 -19.748 4.066 1.00 84.56 263 ARG A C 1
ATOM 2091 O O . ARG A 1 263 ? -4.719 -20.743 3.557 1.00 84.56 263 ARG A O 1
ATOM 2098 N N . ASN A 1 264 ? -4.921 -18.869 4.770 1.00 82.94 264 ASN A N 1
ATOM 2099 C CA . ASN A 1 264 ? -6.358 -19.021 5.008 1.00 82.94 264 ASN A CA 1
ATOM 2100 C C . ASN A 1 264 ? -7.198 -18.674 3.764 1.00 82.94 264 ASN A C 1
ATOM 2102 O O . ASN A 1 264 ? -8.420 -18.822 3.789 1.00 82.94 264 ASN A O 1
ATOM 2106 N N . ARG A 1 265 ? -6.553 -18.232 2.677 1.00 76.12 265 ARG A N 1
ATOM 2107 C CA . ARG A 1 265 ? -7.182 -17.850 1.414 1.00 76.12 265 ARG A CA 1
ATOM 2108 C C . ARG A 1 265 ? -6.476 -18.536 0.236 1.00 76.12 265 ARG A C 1
ATOM 2110 O O . ARG A 1 265 ? -5.864 -17.872 -0.587 1.00 76.12 265 ARG A O 1
ATOM 2117 N N . PRO A 1 266 ? -6.546 -19.873 0.118 1.00 63.19 266 PRO A N 1
ATOM 2118 C CA . PRO A 1 266 ? -5.780 -20.615 -0.888 1.00 63.19 266 PRO A CA 1
ATOM 2119 C C . PRO A 1 266 ? -6.199 -20.339 -2.342 1.00 63.19 266 PRO A C 1
ATOM 2121 O O . PRO A 1 266 ? -5.478 -20.734 -3.251 1.00 63.19 266 PRO A O 1
ATOM 2124 N N . GLN A 1 267 ? -7.353 -19.698 -2.560 1.00 59.94 267 GLN A N 1
ATOM 2125 C CA . GLN A 1 267 ? -7.784 -19.212 -3.878 1.00 59.94 267 GLN A CA 1
ATOM 2126 C C . GLN A 1 267 ? -7.115 -17.876 -4.255 1.00 59.94 267 GLN A C 1
ATOM 2128 O O . GLN A 1 267 ? -7.127 -17.505 -5.425 1.00 59.94 267 GLN A O 1
ATOM 2133 N N . ASP A 1 268 ? -6.541 -17.163 -3.280 1.00 61.25 268 ASP A N 1
ATOM 2134 C CA . ASP A 1 268 ? -5.858 -15.890 -3.481 1.00 61.25 268 ASP A CA 1
ATOM 2135 C C . ASP A 1 268 ? -4.362 -16.160 -3.744 1.00 61.25 268 ASP A C 1
ATOM 2137 O O . ASP A 1 268 ? -3.670 -16.770 -2.924 1.00 61.25 268 ASP A O 1
ATOM 2141 N N . ASP A 1 269 ? -3.840 -15.686 -4.883 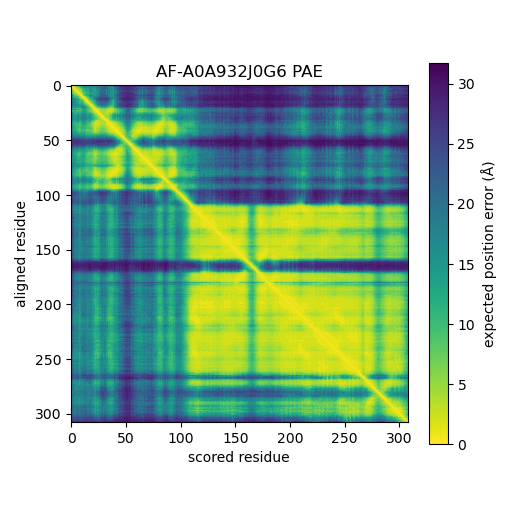1.00 67.62 269 ASP A N 1
ATOM 2142 C CA . ASP A 1 269 ? -2.451 -15.882 -5.343 1.00 67.62 269 ASP A CA 1
ATOM 2143 C C . ASP A 1 269 ? -1.423 -15.043 -4.541 1.00 67.62 269 ASP A C 1
ATOM 2145 O O . ASP A 1 269 ? -0.654 -14.237 -5.078 1.00 67.62 269 ASP A O 1
ATOM 2149 N N . GLY A 1 270 ? -1.394 -15.207 -3.217 1.00 78.00 270 GLY A N 1
ATOM 2150 C CA . GLY A 1 270 ? -0.405 -14.585 -2.340 1.00 78.00 270 GLY A CA 1
ATOM 2151 C C . GLY A 1 270 ? 0.999 -15.162 -2.566 1.00 78.00 270 GLY A C 1
ATOM 2152 O O . GLY A 1 270 ? 1.237 -16.357 -2.371 1.00 78.00 270 GLY A O 1
ATOM 2153 N N . MET A 1 271 ? 1.957 -14.306 -2.935 1.00 83.44 271 MET A N 1
ATOM 2154 C CA . MET A 1 271 ? 3.334 -14.707 -3.239 1.00 83.44 271 MET A CA 1
ATOM 2155 C C . MET A 1 271 ? 4.361 -13.783 -2.581 1.00 83.44 271 MET A C 1
ATOM 2157 O O . MET A 1 271 ? 4.270 -12.561 -2.693 1.00 83.44 271 MET A O 1
ATOM 2161 N N . LEU A 1 272 ? 5.399 -14.369 -1.973 1.00 83.19 272 LEU A N 1
ATOM 2162 C CA . LEU A 1 272 ? 6.580 -13.636 -1.521 1.00 83.19 272 LEU A CA 1
ATOM 2163 C C . LEU A 1 272 ? 7.729 -13.784 -2.520 1.00 83.19 272 LEU A C 1
ATOM 2165 O O . LEU A 1 272 ? 8.163 -14.887 -2.862 1.00 83.19 272 LEU A O 1
ATOM 2169 N N . LEU A 1 273 ? 8.287 -12.643 -2.916 1.00 83.50 273 LEU A N 1
ATOM 2170 C CA . LEU A 1 273 ? 9.515 -12.549 -3.694 1.00 83.50 273 LEU A CA 1
ATOM 2171 C C . LEU A 1 273 ? 10.655 -12.096 -2.781 1.00 83.50 273 LEU A C 1
ATOM 2173 O O . LEU A 1 273 ? 10.873 -10.904 -2.571 1.00 83.50 273 LEU A O 1
ATOM 2177 N N . ARG A 1 274 ? 11.419 -13.047 -2.238 1.00 79.50 274 ARG A N 1
ATOM 2178 C CA . ARG A 1 274 ? 12.582 -12.722 -1.408 1.00 79.50 274 ARG A CA 1
ATOM 2179 C C . ARG A 1 274 ? 13.770 -12.398 -2.297 1.00 79.50 274 ARG A C 1
ATOM 2181 O O . ARG A 1 274 ? 14.369 -13.295 -2.889 1.00 79.50 274 ARG A O 1
ATOM 2188 N N . VAL A 1 275 ? 14.148 -11.128 -2.351 1.00 79.75 275 VAL A N 1
ATOM 2189 C CA . VAL A 1 275 ? 15.355 -10.679 -3.050 1.00 79.75 275 VAL A CA 1
ATOM 2190 C C . VAL A 1 275 ? 16.522 -10.649 -2.067 1.00 79.75 275 VAL A C 1
ATOM 2192 O O . VAL A 1 275 ? 16.464 -10.009 -1.022 1.00 79.75 275 VAL A O 1
ATOM 2195 N N . GLY A 1 276 ? 17.599 -11.359 -2.389 1.00 71.44 276 GLY A N 1
ATOM 2196 C CA . GLY A 1 276 ? 18.790 -11.448 -1.551 1.00 71.44 276 GLY A CA 1
ATOM 2197 C C . GLY A 1 276 ? 20.068 -11.528 -2.373 1.00 71.44 276 GLY A C 1
ATOM 2198 O O . GLY A 1 276 ? 20.049 -11.514 -3.602 1.00 71.44 276 GLY A O 1
ATOM 2199 N N . ARG A 1 277 ? 21.207 -11.609 -1.687 1.00 70.25 277 ARG A N 1
ATOM 2200 C CA . ARG A 1 277 ? 22.504 -11.876 -2.318 1.00 70.25 277 ARG A CA 1
ATOM 2201 C C . ARG A 1 277 ? 22.890 -13.321 -2.087 1.00 70.25 277 ARG A C 1
ATOM 2203 O O . ARG A 1 277 ? 22.767 -13.807 -0.962 1.00 70.25 277 ARG A O 1
ATOM 2210 N N . SER A 1 278 ? 23.412 -13.976 -3.121 1.00 70.56 278 SER A N 1
ATOM 2211 C CA . SER A 1 278 ? 23.967 -15.317 -2.960 1.00 70.56 278 SER A CA 1
ATOM 2212 C C . SER A 1 278 ? 25.098 -15.283 -1.933 1.00 70.56 278 SER A C 1
ATOM 2214 O O . SER A 1 278 ? 26.037 -14.492 -2.047 1.00 70.56 278 SER A O 1
ATOM 2216 N N . ARG A 1 279 ? 24.993 -16.155 -0.925 1.00 66.31 279 ARG A N 1
ATOM 2217 C CA . ARG A 1 279 ? 26.037 -16.391 0.083 1.00 66.31 279 ARG A CA 1
ATOM 2218 C C . ARG A 1 279 ? 27.146 -17.314 -0.432 1.00 66.31 279 ARG A C 1
ATOM 2220 O O . ARG A 1 279 ? 28.143 -17.502 0.255 1.00 66.31 279 ARG A O 1
ATOM 2227 N N . ARG A 1 280 ? 26.985 -17.901 -1.624 1.00 68.62 280 ARG A N 1
ATOM 2228 C CA . ARG A 1 280 ? 27.997 -18.770 -2.231 1.00 68.62 280 ARG A CA 1
ATOM 2229 C C . ARG A 1 280 ? 29.139 -17.923 -2.779 1.00 68.62 280 ARG A C 1
ATOM 2231 O O . ARG A 1 280 ? 28.914 -17.028 -3.592 1.00 68.62 280 ARG A O 1
ATOM 2238 N N . THR A 1 281 ? 30.368 -18.258 -2.395 1.00 63.03 281 THR A N 1
ATOM 2239 C CA . THR A 1 281 ? 31.590 -17.578 -2.855 1.00 63.03 281 THR A CA 1
ATOM 2240 C C . THR A 1 281 ? 31.721 -17.607 -4.383 1.00 63.03 281 THR A C 1
ATOM 2242 O O . THR A 1 281 ? 32.193 -16.647 -4.979 1.00 63.03 281 THR A O 1
ATOM 2245 N N . SER A 1 282 ? 31.216 -18.661 -5.036 1.00 70.38 282 SER A N 1
ATOM 2246 C CA . SER A 1 282 ? 31.206 -18.818 -6.499 1.00 70.38 282 SER A CA 1
ATOM 2247 C C . SER A 1 282 ? 30.288 -17.837 -7.239 1.00 70.38 282 SER A C 1
ATOM 2249 O O . SER A 1 282 ? 30.475 -17.594 -8.430 1.00 70.38 282 SER A O 1
ATOM 2251 N N . ASP A 1 283 ? 29.291 -17.269 -6.559 1.00 60.34 283 ASP A N 1
ATOM 2252 C CA . ASP A 1 283 ? 28.301 -16.383 -7.171 1.00 60.34 283 ASP A CA 1
ATOM 2253 C C . ASP A 1 283 ? 28.650 -14.896 -7.021 1.00 60.34 283 ASP A C 1
ATOM 2255 O O . ASP A 1 283 ? 27.900 -14.059 -7.523 1.00 60.34 283 ASP A O 1
ATOM 2259 N N . ASN A 1 284 ? 29.767 -14.543 -6.365 1.00 63.25 284 ASN A N 1
ATOM 2260 C CA . ASN A 1 284 ? 30.237 -13.159 -6.177 1.00 63.25 284 ASN A CA 1
ATOM 2261 C C . ASN A 1 284 ? 29.141 -12.184 -5.692 1.00 63.25 284 ASN A C 1
ATOM 2263 O O . ASN A 1 284 ? 29.067 -11.033 -6.123 1.00 63.25 284 ASN A O 1
ATOM 2267 N N . GLY A 1 285 ? 28.245 -12.642 -4.812 1.00 64.06 285 GLY A N 1
ATOM 2268 C CA . GLY A 1 285 ? 27.164 -11.807 -4.283 1.00 64.06 285 GLY A CA 1
ATOM 2269 C C . GLY A 1 285 ? 26.112 -11.395 -5.322 1.00 64.06 285 GLY A C 1
ATOM 2270 O O . GLY A 1 285 ? 25.457 -10.365 -5.134 1.00 64.06 285 GLY A O 1
ATOM 2271 N N . LYS A 1 286 ? 25.942 -12.171 -6.407 1.00 68.38 286 LYS A N 1
ATOM 2272 C CA . LYS A 1 286 ? 24.832 -12.016 -7.363 1.00 68.38 286 LYS A CA 1
ATOM 2273 C C . LYS A 1 286 ? 23.494 -11.922 -6.635 1.00 68.38 286 LYS A C 1
ATOM 2275 O O . LYS A 1 286 ? 23.265 -12.615 -5.643 1.00 68.38 286 LYS A O 1
ATOM 2280 N N . ILE A 1 287 ? 22.608 -11.085 -7.168 1.00 67.56 287 ILE A N 1
ATOM 2281 C CA . ILE A 1 287 ? 21.232 -10.984 -6.688 1.00 67.56 287 ILE A CA 1
ATOM 2282 C C . ILE A 1 287 ? 20.483 -12.253 -7.084 1.00 67.56 287 ILE A C 1
ATOM 2284 O O . ILE A 1 287 ? 20.481 -12.651 -8.249 1.00 67.56 287 ILE A O 1
ATOM 2288 N N . THR A 1 288 ? 19.859 -12.883 -6.102 1.00 71.44 288 THR A N 1
ATOM 2289 C CA . THR A 1 288 ? 19.009 -14.059 -6.255 1.00 71.44 288 THR A CA 1
ATOM 2290 C C . THR A 1 288 ? 17.618 -13.712 -5.756 1.00 71.44 288 THR A C 1
ATOM 2292 O O . THR A 1 288 ? 17.488 -13.049 -4.727 1.00 71.44 288 THR A O 1
ATOM 2295 N N . SER A 1 289 ? 16.586 -14.175 -6.454 1.00 70.56 289 SER A N 1
ATOM 2296 C CA . SER A 1 289 ? 15.218 -14.142 -5.943 1.00 70.56 289 SER A CA 1
ATOM 2297 C C . SER A 1 289 ? 14.757 -15.553 -5.611 1.00 70.56 289 SER A C 1
ATOM 2299 O O . SER A 1 289 ? 14.897 -16.452 -6.444 1.00 70.56 289 SER A O 1
ATOM 2301 N N . THR A 1 290 ? 14.151 -15.720 -4.447 1.00 73.81 290 THR A N 1
ATOM 2302 C CA . THR A 1 290 ? 13.388 -16.922 -4.119 1.00 73.81 290 THR A CA 1
ATOM 2303 C C . THR A 1 290 ? 11.913 -16.573 -4.178 1.00 73.81 290 THR A C 1
ATOM 2305 O O . THR A 1 290 ? 11.499 -15.562 -3.614 1.00 73.81 290 THR A O 1
ATOM 2308 N N . VAL A 1 291 ? 11.144 -17.397 -4.881 1.00 78.19 291 VAL A N 1
ATOM 2309 C CA . VAL A 1 291 ? 9.691 -17.274 -4.966 1.00 78.19 291 VAL A CA 1
ATOM 2310 C C . VAL A 1 291 ? 9.085 -18.270 -3.990 1.00 78.19 291 VAL A C 1
ATOM 2312 O O . VAL A 1 291 ? 9.436 -19.447 -4.048 1.00 78.19 291 VAL A O 1
ATOM 2315 N N . LEU A 1 292 ? 8.227 -17.795 -3.091 1.00 74.25 292 LEU A N 1
ATOM 2316 C CA . LEU A 1 292 ? 7.516 -18.620 -2.117 1.00 74.25 292 LEU A CA 1
ATOM 2317 C C . LEU A 1 292 ? 6.016 -18.377 -2.277 1.00 74.25 292 LEU A C 1
ATOM 2319 O O . LEU A 1 292 ? 5.570 -17.230 -2.219 1.00 74.25 292 LEU A O 1
ATOM 2323 N N . ASN A 1 293 ? 5.250 -19.445 -2.488 1.00 74.25 293 ASN A N 1
ATOM 2324 C CA . ASN A 1 293 ? 3.788 -19.377 -2.444 1.00 74.25 293 ASN A CA 1
ATOM 2325 C C . ASN A 1 293 ? 3.282 -19.323 -0.988 1.00 74.25 293 ASN A C 1
ATOM 2327 O O . ASN A 1 293 ? 4.063 -19.529 -0.057 1.00 74.25 293 ASN A O 1
ATOM 2331 N N . GLY A 1 294 ? 1.987 -19.056 -0.785 1.00 71.06 294 GLY A N 1
ATOM 2332 C CA . GLY A 1 294 ? 1.397 -18.901 0.553 1.00 71.06 294 GLY A CA 1
ATOM 2333 C C . GLY A 1 294 ? 1.709 -20.048 1.526 1.00 71.06 294 GLY A C 1
ATOM 2334 O O . GLY A 1 294 ? 2.082 -19.790 2.670 1.00 71.06 294 GLY A O 1
ATOM 2335 N N . GLN A 1 295 ? 1.653 -21.305 1.069 1.00 72.81 295 GLN A N 1
ATOM 2336 C CA . GLN A 1 295 ? 1.955 -22.469 1.913 1.00 72.81 295 GLN A CA 1
ATOM 2337 C C . GLN A 1 295 ? 3.445 -22.553 2.271 1.00 72.81 295 GLN A C 1
ATOM 2339 O O . GLN A 1 295 ? 3.794 -22.631 3.445 1.00 72.81 295 GLN A O 1
ATOM 2344 N N . GLN A 1 296 ? 4.330 -22.477 1.270 1.00 78.06 296 GLN A N 1
ATOM 2345 C CA . GLN A 1 296 ? 5.784 -22.503 1.474 1.00 78.06 296 GLN A CA 1
ATOM 2346 C C . GLN A 1 296 ? 6.251 -21.368 2.383 1.00 78.06 296 GLN A C 1
ATOM 2348 O O . GLN A 1 296 ? 7.191 -21.530 3.159 1.00 78.06 296 GLN A O 1
ATOM 2353 N N . LEU A 1 297 ? 5.610 -20.207 2.256 1.00 78.56 297 LEU A N 1
ATOM 2354 C CA . LEU A 1 297 ? 5.889 -19.062 3.094 1.00 78.56 297 LEU A CA 1
ATOM 2355 C C . LEU A 1 297 ? 5.487 -19.337 4.541 1.00 78.56 297 LEU A C 1
ATOM 2357 O O . LEU A 1 297 ? 6.303 -19.129 5.434 1.00 78.56 297 LEU A O 1
ATOM 2361 N N . PHE A 1 298 ? 4.267 -19.827 4.766 1.00 77.25 298 PHE A N 1
ATOM 2362 C CA . PHE A 1 298 ? 3.786 -20.139 6.106 1.00 77.25 298 PHE A CA 1
ATOM 2363 C C . PHE A 1 298 ? 4.700 -21.150 6.810 1.00 77.25 298 PHE A C 1
ATOM 2365 O O . PHE A 1 298 ? 5.165 -20.881 7.918 1.00 77.25 298 PHE A O 1
ATOM 2372 N N . ASP A 1 299 ? 5.042 -22.254 6.144 1.00 79.81 299 ASP A N 1
ATOM 2373 C CA . ASP A 1 299 ? 5.922 -23.287 6.703 1.00 79.81 299 ASP A CA 1
ATOM 2374 C C . ASP A 1 299 ? 7.298 -22.714 7.081 1.00 79.81 299 ASP A C 1
ATOM 2376 O O . ASP A 1 299 ? 7.834 -22.999 8.152 1.00 79.81 299 ASP A O 1
ATOM 2380 N N . LEU A 1 300 ? 7.847 -21.839 6.231 1.00 81.94 300 LEU A N 1
ATOM 2381 C CA . LEU A 1 300 ? 9.115 -21.166 6.493 1.00 81.94 300 LEU A CA 1
ATOM 2382 C C . LEU A 1 300 ? 9.024 -20.221 7.699 1.00 81.94 300 LEU A C 1
ATOM 2384 O O . LEU A 1 300 ? 9.955 -20.176 8.498 1.00 81.94 300 LEU A O 1
ATOM 2388 N N . THR A 1 301 ? 7.917 -19.491 7.858 1.00 79.00 301 THR A N 1
ATOM 2389 C CA . THR A 1 301 ? 7.721 -18.614 9.024 1.00 79.00 301 THR A CA 1
ATOM 2390 C C . THR A 1 301 ? 7.592 -19.373 10.344 1.00 79.00 301 THR A C 1
ATOM 2392 O O . THR A 1 301 ? 8.109 -18.898 11.351 1.00 79.00 301 THR A O 1
ATOM 2395 N N . GLN A 1 302 ? 6.987 -20.567 10.343 1.00 75.94 302 GLN A N 1
ATOM 2396 C CA . GLN A 1 302 ? 6.907 -21.419 11.536 1.00 75.94 302 GLN A CA 1
ATOM 2397 C C . GLN A 1 302 ? 8.270 -22.018 11.896 1.00 75.94 302 GLN A C 1
ATOM 2399 O O . GLN A 1 302 ? 8.691 -21.943 13.047 1.00 75.94 302 GLN A O 1
ATOM 2404 N N . ALA A 1 303 ? 9.001 -22.533 10.903 1.00 70.88 303 ALA A N 1
ATOM 2405 C CA . ALA A 1 303 ? 10.328 -23.102 11.122 1.00 70.88 303 ALA A CA 1
ATOM 2406 C C . ALA A 1 303 ? 11.329 -22.071 11.676 1.00 70.88 303 ALA A C 1
ATOM 2408 O O . ALA A 1 303 ? 12.148 -22.405 12.525 1.00 70.88 303 ALA A O 1
ATOM 2409 N N . ASP A 1 304 ? 11.262 -20.812 11.230 1.00 63.66 304 ASP A N 1
ATOM 2410 C CA . ASP A 1 304 ? 12.147 -19.748 11.732 1.00 63.66 304 ASP A CA 1
ATOM 2411 C C . ASP A 1 304 ? 11.743 -19.265 13.144 1.00 63.66 304 ASP A C 1
ATOM 2413 O O . ASP A 1 304 ? 12.585 -18.740 13.870 1.00 63.66 304 ASP A O 1
ATOM 2417 N N . MET A 1 305 ? 10.480 -19.459 13.563 1.00 56.16 305 MET A N 1
ATOM 2418 C CA . MET A 1 305 ? 10.051 -19.237 14.953 1.00 56.16 305 MET A CA 1
ATOM 2419 C C . MET A 1 305 ? 10.557 -20.326 15.903 1.00 56.16 305 MET A C 1
ATOM 2421 O O . MET A 1 305 ? 10.952 -20.003 17.017 1.00 56.16 305 MET A O 1
ATOM 2425 N N . GLU A 1 306 ? 10.586 -21.591 15.475 1.00 43.66 306 GLU A N 1
ATOM 2426 C CA . GLU A 1 306 ? 11.093 -22.705 16.295 1.00 43.66 306 GLU A CA 1
ATOM 2427 C C . GLU A 1 306 ? 12.610 -22.634 16.551 1.00 43.66 306 GLU A C 1
ATOM 2429 O O . GLU A 1 306 ? 13.117 -23.272 17.471 1.00 43.66 306 GLU A O 1
ATOM 2434 N N . VAL A 1 307 ? 13.343 -21.861 15.742 1.00 45.19 307 VAL A N 1
ATOM 2435 C CA . VAL A 1 307 ? 14.808 -21.717 15.817 1.00 45.19 307 VAL A CA 1
ATOM 2436 C C . VAL A 1 307 ? 15.242 -20.479 16.630 1.00 45.19 307 VAL A C 1
ATOM 2438 O O . VAL A 1 307 ? 16.442 -20.260 16.808 1.00 45.19 307 VAL A O 1
ATOM 2441 N N . ARG A 1 308 ? 14.302 -19.672 17.145 1.00 39.28 308 ARG A N 1
ATOM 2442 C CA . ARG A 1 308 ? 14.593 -18.494 17.986 1.00 39.28 308 ARG A CA 1
ATOM 2443 C C . ARG A 1 308 ? 14.713 -18.808 19.473 1.00 39.28 308 ARG A C 1
ATOM 2445 O O . ARG A 1 308 ? 13.928 -19.633 19.983 1.00 39.28 308 ARG A O 1
#

Radius of gyration: 23.88 Å; Cα contacts (8 Å, |Δi|>4): 467; chains: 1; bounding box: 53×60×71 Å

Sequence (308 aa):
NSLPFIGFFPRNLVRPKHKLAKISIGEIEMPKTQLRIQFGMLLTEEFAGDGSDKNLGGTKRRLLKESEAEKFPDGDIRPVLAIRNDQTDLEYIYLTRANTRQISLRKAHYSCAFIPTGFVSMDELAAIWDRIGLTEDKGIIHAAMKLIAPEFEELMFVKKPGKAIVHLQEIERTAIVKLAELEYPIPINSMGDGMSRILQLSLKMFAAKGGFLLIDEFENGLHYSVQEKVWEMVFAMAEKLNMQVFATTHSWDCVESFAKVARNRPQDDGMLLRVGRSRRTSDNGKITSTVLNGQQLFDLTQADMEVR

pLDDT: mean 76.48, std 17.62, range [28.52, 96.81]

Secondary structure (DSSP, 8-state):
---TTTTT--SSS----S---EEEES-TT-GGG-EEEEEEEEEEEEEPPPTT-TT--EEEEEEE-HHHHTT-TTSEEEEEEEEE-SS-EEEEEE--TT----------SS-EEEE-SSPPPHHHHHHHHHHHTTSTTHHHHHHHHTTT-TTEEEEEEEEPP----SS-----EEEEEEETT-SS-EEGGGG-HHHHHHHHHHHHHHHTTTSEEEESSTTTT--HHHHHHHHHHHHHHHHHTT-EEEE----HHHHHHHHHHHHT-TTS--EEEEEEE---GGGTT-EEEEEEEHHHHHHHHHHHHHT-

Solvent-accessible surface area (backbone atoms only — not comparable to full-atom values): 18036 Å² total; per-residue (Å²): 134,82,67,58,60,62,41,78,71,50,102,51,100,54,70,46,80,89,54,82,36,58,46,76,48,65,57,86,90,41,59,80,68,23,37,35,40,30,67,34,28,37,35,51,44,79,42,79,44,74,95,83,48,96,82,53,58,45,78,49,77,46,82,31,53,72,84,57,47,69,78,44,83,88,51,56,65,43,54,26,41,38,36,28,39,80,86,43,83,66,48,71,48,70,74,56,98,86,64,88,63,78,80,78,66,66,77,61,96,44,35,67,29,79,41,58,64,66,83,76,58,50,50,61,52,37,63,48,41,75,75,28,72,89,42,82,63,33,58,54,47,52,54,56,50,32,73,82,38,72,54,56,73,48,80,45,69,41,76,54,92,70,84,89,69,89,81,91,72,81,87,54,35,35,53,34,30,34,37,75,90,44,97,64,68,42,53,40,74,78,71,36,59,42,52,49,43,47,52,52,51,50,49,39,52,62,58,4,42,57,22,34,34,41,32,34,40,63,56,56,58,51,59,74,95,50,45,39,62,52,43,49,50,48,53,55,46,26,63,76,37,51,31,51,77,46,70,41,71,91,52,65,67,53,53,45,28,44,20,58,48,27,50,77,35,80,90,51,92,41,69,48,77,49,75,45,59,42,84,48,82,91,50,74,53,40,70,42,75,48,80,31,47,24,62,61,40,35,55,51,50,52,56,58,55,75,74,105

Nearest PDB structures (foldseek):
  7qen-assembly1_A  TM=6.694E-01  e=9.161E-04  Saccharomyces cerevisiae
  6xji-assembly1_D  TM=5.812E-01  e=6.853E-04  Staphylococcus aureus
  2olj-assembly1_A  TM=4.046E-01  e=5.868E-03  Geobacillus stearothermophilus
  6p74-assembly1_A-2  TM=3.390E-01  e=1.544E-03  Thermus scotoductus
  7lb8-assembly1_C  TM=4.136E-01  e=5.642E-02  Escherichia coli K-12

Mean predicted aligned error: 13.78 Å

Foldseek 3Di:
DDDLCLQPDDPDLDHRPDDFSWDWDDDPVCQQPIKTKTKFKKWWDWDQDDPDDRPPTDIDIDTHHPVRVVVPPPTPIFIWTFIDGPVDRQFTHTPDPPDPDPGPRPPDPFQEFEAALDADAVVVLQVLCVVQVPHPLVVLLQVLLCLVPVQWDDKDWDFDDDDDDDDDDDRGIFIWTDGNVDPDTDTQCVVFDQSSLSSRVSSRLSSRQREEYEYEANCRRPDLVSLLVVLLSVQVSCVVRVYDYDYDHPDLSNLQSNLVNQVVPVVGFDKDWDWFFDPDPVRVRRIDTDIATSVRSNVVSVVVVVVD